Protein AF-V4SCY2-F1 (afdb_monomer_lite)

Structure (mmCIF, N/CA/C/O backbone):
data_AF-V4SCY2-F1
#
_entry.id   AF-V4SCY2-F1
#
loop_
_atom_site.group_PDB
_atom_site.id
_atom_site.type_symbol
_atom_site.label_atom_id
_atom_site.label_alt_id
_atom_site.label_comp_id
_atom_site.label_asym_id
_atom_site.label_entity_id
_atom_site.label_seq_id
_atom_site.pdbx_PDB_ins_code
_atom_site.Cartn_x
_atom_site.Cartn_y
_atom_site.Cartn_z
_atom_site.occupancy
_atom_site.B_iso_or_equiv
_atom_site.auth_seq_id
_atom_site.auth_comp_id
_atom_site.auth_asym_id
_atom_site.auth_atom_id
_atom_site.pdbx_PDB_model_num
ATOM 1 N N . MET A 1 1 ? 12.856 -8.565 53.079 1.00 56.09 1 MET A N 1
ATOM 2 C CA . MET A 1 1 ? 13.998 -8.285 52.176 1.00 56.09 1 MET A CA 1
ATOM 3 C C . MET A 1 1 ? 13.862 -9.005 50.837 1.00 56.09 1 MET A C 1
ATOM 5 O O . MET A 1 1 ? 14.180 -8.385 49.838 1.00 56.09 1 MET A O 1
ATOM 9 N N . LYS A 1 2 ? 13.325 -10.235 50.798 1.00 58.28 2 LYS A N 1
ATOM 10 C CA . LYS A 1 2 ? 13.105 -11.025 49.571 1.00 58.28 2 LYS A CA 1
ATOM 11 C C . LYS A 1 2 ? 12.250 -10.330 48.490 1.00 58.28 2 LYS A C 1
ATOM 13 O O . LYS A 1 2 ? 12.595 -10.385 47.319 1.00 58.28 2 LYS A O 1
ATOM 18 N N . ASP A 1 3 ? 11.217 -9.589 48.893 1.00 73.00 3 ASP A N 1
ATOM 19 C CA . ASP A 1 3 ? 10.284 -8.937 47.953 1.00 73.00 3 ASP A CA 1
ATOM 20 C C . ASP A 1 3 ? 10.921 -7.810 47.115 1.00 73.00 3 ASP A C 1
ATOM 22 O O . ASP A 1 3 ? 10.481 -7.527 46.003 1.00 73.00 3 ASP A O 1
ATOM 26 N N . TYR A 1 4 ? 11.982 -7.171 47.620 1.00 75.56 4 TYR A N 1
ATOM 27 C CA . TYR A 1 4 ? 12.673 -6.095 46.899 1.00 75.56 4 TYR A CA 1
ATOM 28 C C . TYR A 1 4 ? 13.630 -6.629 45.825 1.00 75.56 4 TYR A C 1
ATOM 30 O O . TYR A 1 4 ? 13.789 -5.994 44.785 1.00 75.56 4 TYR A O 1
ATOM 38 N N . GLU A 1 5 ? 14.236 -7.800 46.038 1.00 85.00 5 GLU A N 1
ATOM 39 C CA . GLU A 1 5 ? 15.095 -8.461 45.043 1.00 85.00 5 GLU A CA 1
ATOM 40 C C . GLU A 1 5 ? 14.279 -9.007 43.869 1.00 85.00 5 GLU A C 1
ATOM 42 O O . GLU A 1 5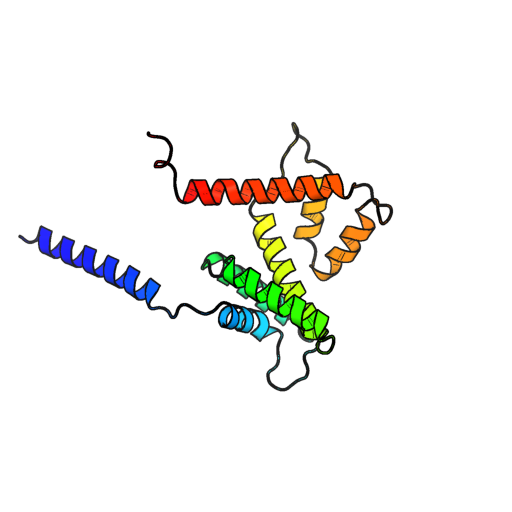 ? 14.688 -8.901 42.711 1.00 85.00 5 GLU A O 1
ATOM 47 N N . GLU A 1 6 ? 13.095 -9.548 44.154 1.00 84.94 6 GLU A N 1
ATOM 48 C CA . GLU A 1 6 ? 12.184 -10.057 43.130 1.00 84.94 6 GLU A CA 1
ATOM 49 C C . GLU A 1 6 ? 11.641 -8.911 42.265 1.00 84.94 6 GLU A C 1
ATOM 51 O O . GLU A 1 6 ? 11.626 -8.994 41.033 1.00 84.94 6 GLU A O 1
ATOM 56 N N . LEU A 1 7 ? 11.305 -7.782 42.902 1.00 85.94 7 LEU A N 1
ATOM 57 C CA . LEU A 1 7 ? 10.914 -6.564 42.202 1.00 85.94 7 LEU A CA 1
ATOM 58 C C . LEU A 1 7 ? 12.055 -6.004 41.342 1.00 85.94 7 LEU A C 1
ATOM 60 O O . LEU A 1 7 ? 11.830 -5.700 40.173 1.00 85.94 7 LEU A O 1
ATOM 64 N N . ALA A 1 8 ? 13.273 -5.903 41.881 1.00 87.62 8 ALA A N 1
ATOM 65 C CA . ALA A 1 8 ? 14.438 -5.419 41.137 1.00 87.62 8 ALA A CA 1
ATOM 66 C C . ALA A 1 8 ? 14.743 -6.298 39.912 1.00 87.62 8 ALA A C 1
ATOM 68 O O . ALA A 1 8 ? 15.026 -5.780 38.833 1.00 87.62 8 ALA A O 1
ATOM 69 N N . THR A 1 9 ? 14.603 -7.618 40.054 1.00 87.31 9 THR A N 1
ATOM 70 C CA . THR A 1 9 ? 14.757 -8.582 38.955 1.00 87.31 9 THR A CA 1
ATOM 71 C C . THR A 1 9 ? 13.689 -8.379 37.880 1.00 87.31 9 THR A C 1
ATOM 73 O O . THR A 1 9 ? 13.990 -8.365 36.687 1.00 87.31 9 THR A O 1
ATOM 76 N N . SER A 1 10 ? 12.436 -8.171 38.287 1.00 84.94 10 SER A N 1
ATOM 77 C CA . SER A 1 10 ? 11.329 -7.912 37.364 1.00 84.94 10 SER A CA 1
ATOM 78 C C . SER A 1 10 ? 11.512 -6.591 36.607 1.00 84.94 10 SER A C 1
ATOM 80 O O . SER A 1 10 ? 11.347 -6.544 35.389 1.00 84.94 10 SER A O 1
ATOM 82 N N . VAL A 1 11 ? 11.949 -5.535 37.303 1.00 87.75 11 VAL A N 1
ATOM 83 C CA . VAL A 1 11 ? 12.274 -4.236 36.695 1.00 87.75 11 VAL A CA 1
ATOM 84 C C . VAL A 1 11 ? 13.429 -4.371 35.702 1.00 87.75 11 VAL A C 1
ATOM 86 O O . VAL A 1 11 ? 13.298 -3.893 34.579 1.00 87.75 11 VAL A O 1
ATOM 89 N N . MET A 1 12 ? 14.513 -5.065 36.058 1.00 87.56 12 MET A N 1
ATOM 90 C CA . MET A 1 12 ? 15.643 -5.304 35.149 1.00 87.56 12 MET A CA 1
ATOM 91 C C . MET A 1 12 ? 15.223 -6.082 33.903 1.00 87.56 12 MET A C 1
ATOM 93 O O . MET A 1 12 ? 15.592 -5.693 32.806 1.00 87.56 12 MET A O 1
ATOM 97 N N . ASN A 1 13 ? 14.377 -7.107 34.034 1.00 81.38 13 ASN A N 1
ATOM 98 C CA . ASN A 1 13 ? 13.865 -7.856 32.883 1.00 81.38 13 ASN A CA 1
ATOM 99 C C . ASN A 1 13 ? 12.984 -6.998 31.959 1.00 81.38 13 ASN A C 1
ATOM 101 O O . ASN A 1 13 ? 12.984 -7.194 30.742 1.00 81.38 13 ASN A O 1
ATOM 105 N N . ILE A 1 14 ? 12.215 -6.055 32.515 1.00 83.56 14 ILE A N 1
ATOM 106 C CA . ILE A 1 14 ? 11.430 -5.097 31.724 1.00 83.56 14 ILE A CA 1
ATOM 107 C C . ILE A 1 14 ? 12.365 -4.115 31.017 1.00 83.56 14 ILE A C 1
ATOM 109 O O . ILE A 1 14 ? 12.200 -3.891 29.820 1.00 83.56 14 ILE A O 1
ATOM 113 N N . VAL A 1 15 ? 13.355 -3.567 31.726 1.00 82.44 15 VAL A N 1
ATOM 114 C CA . VAL A 1 15 ? 14.356 -2.658 31.153 1.00 82.44 15 VAL A CA 1
ATOM 115 C C . VAL A 1 15 ? 15.142 -3.360 30.052 1.00 82.44 15 VAL A C 1
ATOM 117 O O . VAL A 1 15 ? 15.224 -2.814 28.961 1.00 82.44 15 VAL A O 1
ATOM 120 N N . ASP A 1 16 ? 15.618 -4.586 30.268 1.00 74.50 16 ASP A N 1
ATOM 121 C CA . ASP A 1 16 ? 16.327 -5.369 29.254 1.00 74.50 16 ASP A CA 1
ATOM 122 C C . ASP A 1 16 ? 15.454 -5.634 28.036 1.00 74.50 16 ASP A C 1
ATOM 124 O O . ASP A 1 16 ? 15.926 -5.478 26.916 1.00 74.50 16 ASP A O 1
ATOM 128 N N . ARG A 1 17 ? 14.169 -5.963 28.218 1.00 68.81 17 ARG A N 1
ATOM 129 C CA . ARG A 1 17 ? 13.237 -6.121 27.093 1.00 68.81 17 ARG A CA 1
ATOM 130 C C . ARG A 1 17 ? 13.007 -4.816 26.338 1.00 68.81 17 ARG A C 1
ATOM 132 O O . ARG A 1 17 ? 12.935 -4.848 25.116 1.00 68.81 17 ARG A O 1
ATOM 139 N N . VAL A 1 18 ? 12.901 -3.680 27.028 1.00 69.81 18 VAL A N 1
ATOM 140 C CA . VAL A 1 18 ? 12.747 -2.359 26.394 1.00 69.81 18 VAL A CA 1
ATOM 141 C C . VAL A 1 18 ? 14.028 -1.964 25.663 1.00 69.81 18 VAL A C 1
ATOM 143 O O . VAL A 1 18 ? 13.963 -1.554 24.508 1.00 69.81 18 VAL A O 1
ATOM 146 N N . VAL A 1 19 ? 15.191 -2.146 26.289 1.00 72.12 19 VAL A N 1
ATOM 147 C CA . VAL A 1 19 ? 16.506 -1.867 25.702 1.00 72.12 19 VAL A CA 1
ATOM 148 C C . VAL A 1 19 ? 16.750 -2.771 24.502 1.00 72.12 19 VAL A C 1
ATOM 150 O O . VAL A 1 19 ? 17.105 -2.257 23.453 1.00 72.12 19 VAL A O 1
ATOM 153 N N . HIS A 1 20 ? 16.484 -4.076 24.590 1.00 58.25 20 HIS A N 1
ATOM 154 C CA . HIS A 1 20 ? 16.630 -4.997 23.458 1.00 58.25 20 HIS A CA 1
ATOM 155 C C . HIS A 1 20 ? 15.656 -4.662 22.327 1.00 58.25 20 HIS A C 1
ATOM 157 O O . HIS A 1 20 ? 16.076 -4.623 21.178 1.00 58.25 20 HIS A O 1
ATOM 163 N N . LYS A 1 21 ? 14.404 -4.297 22.637 1.00 55.56 21 LYS A N 1
ATOM 164 C CA . LYS A 1 21 ? 13.440 -3.788 21.646 1.00 55.56 21 LYS A CA 1
ATOM 165 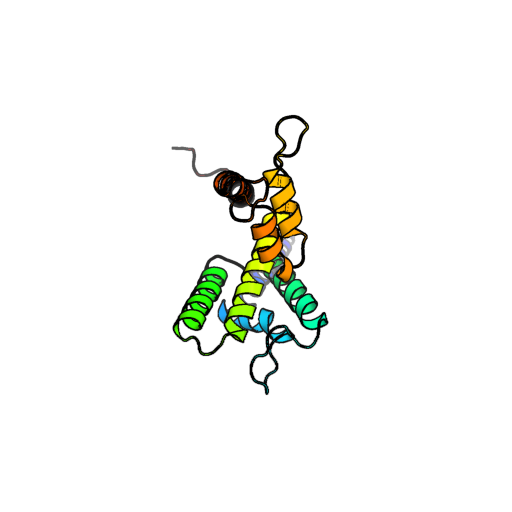C C . LYS A 1 21 ? 13.880 -2.462 21.003 1.00 55.56 21 LYS A C 1
ATOM 167 O O . LYS A 1 21 ? 13.416 -2.123 19.925 1.00 55.56 21 LYS A O 1
ATOM 172 N N . THR A 1 22 ? 14.772 -1.717 21.658 1.00 54.28 22 THR A N 1
ATOM 173 C CA . THR A 1 22 ? 15.374 -0.475 21.139 1.00 54.28 22 THR A CA 1
ATOM 174 C C . THR A 1 22 ? 16.729 -0.731 20.454 1.00 54.28 22 THR A C 1
ATOM 176 O O . THR A 1 22 ? 17.211 0.118 19.709 1.00 54.28 22 THR A O 1
ATOM 179 N N . HIS A 1 23 ? 17.364 -1.879 20.720 1.00 46.31 23 HIS A N 1
ATOM 180 C CA . HIS A 1 23 ? 18.690 -2.257 20.223 1.00 46.31 23 HIS A CA 1
ATOM 181 C C . HIS A 1 23 ? 18.643 -3.254 19.059 1.00 46.31 23 HIS A C 1
ATOM 183 O O . HIS A 1 23 ? 19.652 -3.430 18.372 1.00 46.31 23 HIS A O 1
ATOM 189 N N . GLU A 1 24 ? 17.487 -3.869 18.782 1.00 52.56 24 GLU A N 1
ATOM 190 C CA . GLU A 1 24 ? 17.174 -4.301 17.420 1.00 52.56 24 GLU A CA 1
ATOM 191 C C . GLU A 1 24 ? 17.415 -3.091 16.517 1.00 52.56 24 GLU A C 1
ATOM 193 O O . GLU A 1 24 ? 16.869 -2.014 16.756 1.00 52.56 24 GLU A O 1
ATOM 198 N N . LYS A 1 25 ? 18.355 -3.228 15.574 1.00 56.66 25 LYS A N 1
ATOM 199 C CA . LYS A 1 25 ? 18.797 -2.131 14.711 1.00 56.66 25 LYS A CA 1
ATOM 200 C C . LYS A 1 25 ? 17.559 -1.428 14.169 1.00 56.66 25 LYS A C 1
ATOM 202 O O . LYS A 1 25 ? 16.771 -2.059 13.475 1.00 56.66 25 LYS A O 1
ATOM 207 N N . ILE A 1 26 ? 17.405 -0.146 14.497 1.00 65.06 26 ILE A N 1
ATOM 208 C CA . ILE A 1 26 ? 16.387 0.703 13.883 1.00 65.06 26 ILE A CA 1
ATOM 209 C C . ILE A 1 26 ? 16.712 0.703 12.391 1.00 65.06 26 ILE A C 1
ATOM 211 O O . ILE A 1 26 ? 17.674 1.344 11.963 1.00 65.06 26 ILE A O 1
ATOM 215 N N . GLU A 1 27 ? 15.989 -0.111 11.626 1.00 73.94 27 GLU A N 1
ATOM 216 C CA . GLU A 1 27 ? 16.161 -0.184 10.183 1.00 73.94 27 GLU A CA 1
ATOM 217 C C . GLU A 1 27 ? 15.796 1.174 9.589 1.00 73.94 27 GLU A C 1
ATOM 219 O O . GLU A 1 27 ? 14.812 1.801 9.988 1.00 73.94 27 GLU A O 1
ATOM 224 N N . SER A 1 28 ? 16.611 1.662 8.655 1.00 85.88 28 SER A N 1
ATOM 225 C CA . SER A 1 28 ? 16.265 2.893 7.952 1.00 85.88 28 SER A CA 1
ATOM 226 C C . SER A 1 28 ? 15.067 2.650 7.030 1.00 85.88 28 SER A C 1
ATOM 228 O O . SER A 1 28 ? 14.849 1.529 6.568 1.00 85.88 28 SER A O 1
ATOM 230 N N . ALA A 1 29 ? 14.326 3.706 6.681 1.00 87.75 29 ALA A N 1
ATOM 231 C CA . ALA A 1 29 ? 13.251 3.630 5.686 1.00 87.75 29 ALA A CA 1
ATOM 232 C C . ALA A 1 29 ? 13.709 2.962 4.373 1.00 87.75 29 ALA A C 1
ATOM 234 O O . ALA A 1 29 ? 12.966 2.198 3.756 1.00 87.75 29 ALA A O 1
ATOM 235 N N . THR A 1 30 ? 14.960 3.204 3.976 1.00 88.25 30 THR A N 1
ATOM 236 C CA . THR A 1 30 ? 15.581 2.593 2.801 1.00 88.25 30 THR A CA 1
ATOM 237 C C . THR A 1 30 ? 15.830 1.093 2.985 1.00 88.25 30 THR A C 1
ATOM 239 O O . THR A 1 30 ? 15.627 0.333 2.039 1.00 88.25 30 THR A O 1
ATOM 242 N N . ASP A 1 31 ? 16.259 0.642 4.166 1.00 91.06 31 ASP A N 1
ATOM 243 C CA . ASP A 1 31 ? 16.462 -0.788 4.450 1.00 91.06 31 ASP A CA 1
ATOM 244 C C . ASP A 1 31 ? 15.127 -1.540 4.455 1.00 91.06 31 ASP A C 1
ATOM 246 O O . ASP A 1 31 ? 15.010 -2.595 3.826 1.00 91.06 31 ASP A O 1
ATOM 250 N N . VAL A 1 32 ? 14.098 -0.935 5.059 1.00 92.50 32 VAL A N 1
ATOM 251 C CA . VAL A 1 32 ? 12.719 -1.442 5.044 1.00 92.50 32 VAL A CA 1
ATOM 252 C C . VAL A 1 32 ? 12.211 -1.574 3.606 1.00 92.50 32 VAL A C 1
ATOM 254 O O . VAL A 1 32 ? 11.713 -2.629 3.210 1.00 92.50 32 VAL A O 1
ATOM 257 N N . LEU A 1 33 ? 12.384 -0.535 2.781 1.00 92.12 33 LEU A N 1
ATOM 258 C CA . LEU A 1 33 ? 11.971 -0.561 1.378 1.00 92.12 33 LEU A CA 1
ATOM 259 C C . LEU A 1 33 ? 12.709 -1.640 0.578 1.00 92.12 33 LEU A C 1
ATOM 261 O O . LEU A 1 33 ? 12.085 -2.379 -0.181 1.00 92.12 33 LEU A O 1
ATOM 265 N N . LYS A 1 34 ? 14.027 -1.772 0.759 1.00 91.94 34 LYS A N 1
ATOM 266 C CA . LYS A 1 34 ? 14.816 -2.819 0.093 1.00 91.94 34 LYS A CA 1
ATOM 267 C C . LYS A 1 34 ? 14.325 -4.212 0.459 1.00 91.94 34 LYS A C 1
ATOM 269 O O . LYS A 1 34 ? 14.239 -5.063 -0.420 1.00 91.94 34 LYS A O 1
ATOM 274 N N . ALA A 1 35 ? 13.991 -4.447 1.724 1.00 92.75 35 ALA A N 1
ATOM 275 C CA . ALA A 1 35 ? 13.457 -5.730 2.155 1.00 92.75 35 ALA A CA 1
ATOM 276 C C . ALA A 1 35 ? 12.083 -6.029 1.534 1.00 92.75 35 ALA A C 1
ATOM 278 O O . ALA A 1 35 ? 11.877 -7.141 1.052 1.00 92.75 35 ALA A O 1
ATOM 279 N N . ILE A 1 36 ? 11.199 -5.027 1.443 1.00 93.69 36 ILE A N 1
ATOM 280 C CA . ILE A 1 36 ? 9.903 -5.136 0.749 1.00 93.69 36 ILE A CA 1
ATOM 281 C C . ILE A 1 36 ? 10.082 -5.472 -0.734 1.00 93.69 36 ILE A C 1
ATOM 283 O O . ILE A 1 36 ? 9.339 -6.291 -1.270 1.00 93.69 36 ILE A O 1
ATOM 287 N N . LEU A 1 37 ? 11.058 -4.857 -1.405 1.00 91.44 37 LEU A N 1
ATOM 288 C CA . LEU A 1 37 ? 11.304 -5.064 -2.835 1.00 91.44 37 LEU A CA 1
ATOM 289 C C . LEU A 1 37 ? 12.134 -6.317 -3.139 1.00 91.44 37 LEU A C 1
ATOM 291 O O . LEU A 1 37 ? 12.123 -6.797 -4.269 1.00 91.44 37 LEU A O 1
ATOM 295 N N . LYS A 1 38 ? 12.825 -6.886 -2.149 1.00 91.50 38 LYS A N 1
ATOM 296 C CA . LYS A 1 38 ? 13.694 -8.057 -2.321 1.00 91.50 38 LYS A CA 1
ATOM 297 C C . LYS A 1 38 ? 13.037 -9.234 -3.060 1.00 91.50 38 LYS A C 1
ATOM 299 O O . LYS A 1 38 ? 13.721 -9.838 -3.877 1.00 91.50 38 LYS A O 1
ATOM 304 N N . PRO A 1 39 ? 11.755 -9.587 -2.834 1.00 89.31 39 PRO A N 1
ATOM 305 C CA . PRO A 1 39 ? 11.131 -10.696 -3.555 1.00 89.31 39 PRO A CA 1
ATOM 306 C C . PRO A 1 39 ? 10.967 -10.441 -5.058 1.00 89.31 39 PRO A C 1
ATOM 308 O O . PRO A 1 39 ? 10.919 -11.394 -5.828 1.00 89.31 39 PRO A O 1
ATOM 311 N N . VAL A 1 40 ? 10.861 -9.173 -5.471 1.00 86.50 40 VAL A N 1
ATOM 312 C CA . VAL A 1 40 ? 10.568 -8.759 -6.855 1.00 86.50 40 VAL A CA 1
ATOM 313 C C . VAL A 1 40 ? 11.789 -8.194 -7.590 1.00 86.50 40 VAL A C 1
ATOM 315 O O . VAL A 1 40 ? 11.730 -7.984 -8.800 1.00 86.50 40 VAL A O 1
ATOM 318 N N . VAL A 1 41 ? 12.901 -7.974 -6.881 1.00 83.50 41 VAL A N 1
ATOM 319 C CA . VAL A 1 41 ? 14.186 -7.535 -7.437 1.00 83.50 41 VAL A CA 1
ATOM 320 C C . VAL A 1 41 ? 15.157 -8.713 -7.459 1.00 83.50 41 VAL A C 1
ATOM 322 O O . VAL A 1 41 ? 15.465 -9.297 -6.423 1.00 83.50 41 VAL A O 1
ATOM 325 N N . HIS A 1 42 ? 15.686 -9.038 -8.637 1.00 73.69 42 HIS A N 1
ATOM 326 C CA . HIS A 1 42 ? 16.770 -10.008 -8.788 1.00 73.69 42 HIS A CA 1
ATOM 327 C C . HIS A 1 42 ? 18.113 -9.272 -8.888 1.00 73.69 42 HIS A C 1
ATOM 329 O O . HIS A 1 42 ? 18.228 -8.309 -9.637 1.00 73.69 42 HIS A O 1
ATOM 335 N N . GLU A 1 43 ? 19.121 -9.715 -8.127 1.00 62.16 43 GLU A N 1
ATOM 336 C CA . GLU A 1 43 ? 20.403 -9.004 -7.941 1.00 62.16 43 GLU A CA 1
ATOM 337 C C . GLU A 1 43 ? 21.237 -8.840 -9.229 1.00 62.16 43 GLU A C 1
ATOM 339 O O . GLU A 1 43 ? 22.114 -7.981 -9.282 1.00 62.16 43 GLU A O 1
ATOM 344 N N . GLU A 1 44 ? 20.958 -9.630 -10.270 1.00 59.94 44 GLU A N 1
ATOM 345 C CA . GLU A 1 44 ? 21.786 -9.722 -11.482 1.00 59.94 44 GLU A CA 1
ATOM 346 C C . GLU A 1 44 ? 21.081 -9.252 -12.769 1.00 59.94 44 GLU A C 1
ATOM 348 O O . GLU A 1 44 ? 21.708 -9.217 -13.827 1.00 59.94 44 GLU A O 1
ATOM 353 N N . GLU A 1 45 ? 19.799 -8.873 -12.711 1.00 61.66 45 GLU A N 1
ATOM 354 C CA . GLU A 1 45 ? 19.012 -8.526 -13.902 1.00 61.66 45 GLU A CA 1
ATOM 355 C C . GLU A 1 45 ? 18.483 -7.088 -13.880 1.00 61.66 45 GLU A C 1
ATOM 357 O O . GLU A 1 45 ? 18.244 -6.489 -12.830 1.00 61.66 45 GLU A O 1
ATOM 362 N N . GLU A 1 46 ? 18.260 -6.537 -15.076 1.00 68.00 46 GLU A N 1
ATOM 363 C CA . GLU A 1 46 ? 17.507 -5.299 -15.242 1.00 68.00 46 GLU A CA 1
ATOM 364 C C . GLU A 1 46 ? 16.111 -5.464 -14.632 1.00 68.00 46 GLU A C 1
ATOM 366 O O . GLU A 1 46 ? 15.438 -6.484 -14.812 1.00 68.00 46 GLU A O 1
ATOM 371 N N . ILE A 1 47 ? 15.684 -4.445 -13.888 1.00 72.75 47 ILE A N 1
ATOM 372 C CA . ILE A 1 47 ? 14.395 -4.441 -13.215 1.00 72.75 47 ILE A CA 1
ATOM 373 C C . ILE A 1 47 ? 13.279 -4.631 -14.255 1.00 72.75 47 ILE A C 1
ATOM 375 O O . ILE A 1 47 ? 12.985 -3.731 -15.042 1.00 72.75 47 ILE A O 1
ATOM 379 N N . SER A 1 48 ? 12.619 -5.790 -14.216 1.00 71.81 48 SER A N 1
ATOM 380 C CA . SER A 1 48 ? 11.467 -6.092 -15.066 1.00 71.81 48 SER A CA 1
ATOM 381 C C . SER A 1 48 ? 10.173 -6.028 -14.259 1.00 71.81 48 SER A C 1
ATOM 383 O O . SER A 1 48 ? 10.065 -6.614 -13.183 1.00 71.81 48 SER A O 1
ATOM 385 N N . TRP A 1 49 ? 9.194 -5.283 -14.777 1.00 78.44 49 TRP A N 1
ATOM 386 C CA . TRP A 1 49 ? 7.853 -5.190 -14.209 1.00 78.44 49 TRP A CA 1
ATOM 387 C C . TRP A 1 49 ? 6.800 -5.493 -15.285 1.00 78.44 49 TRP A C 1
ATOM 389 O O . TRP A 1 49 ? 6.906 -4.941 -16.384 1.00 78.44 49 TRP A O 1
ATOM 399 N N . PRO A 1 50 ? 5.768 -6.313 -15.004 1.00 78.38 50 PRO A N 1
ATOM 400 C CA . PRO A 1 50 ? 5.487 -7.008 -13.739 1.00 78.38 50 PRO A CA 1
ATOM 401 C C . PRO A 1 50 ? 6.527 -8.097 -13.403 1.00 78.38 50 PRO A C 1
ATOM 403 O O . PRO A 1 50 ? 7.250 -8.533 -14.302 1.00 78.38 50 PRO A O 1
ATOM 406 N N . PRO A 1 51 ? 6.617 -8.548 -12.134 1.00 80.56 51 PRO A N 1
ATOM 407 C CA . PRO A 1 51 ? 7.530 -9.621 -11.750 1.00 80.56 51 PRO A CA 1
ATOM 408 C C . PRO A 1 51 ? 7.233 -10.905 -12.528 1.00 80.56 51 PRO A C 1
ATOM 410 O O . PRO A 1 51 ? 6.073 -11.232 -12.785 1.00 80.56 51 PRO A O 1
ATOM 413 N N . ARG A 1 52 ? 8.282 -11.655 -12.884 1.00 77.38 52 ARG A N 1
ATOM 414 C CA . ARG A 1 52 ? 8.142 -12.915 -13.636 1.00 77.38 52 ARG A CA 1
ATOM 415 C C . ARG A 1 52 ? 7.469 -14.014 -12.821 1.00 77.38 52 ARG A C 1
ATOM 417 O O . ARG A 1 52 ? 6.733 -14.819 -13.384 1.00 77.38 52 ARG A O 1
ATOM 424 N N . ASP A 1 53 ? 7.752 -14.051 -11.523 1.00 81.06 53 ASP A N 1
ATOM 425 C CA . ASP A 1 53 ? 7.144 -14.987 -10.586 1.00 81.06 53 ASP A CA 1
ATOM 426 C C . ASP A 1 53 ? 5.900 -14.353 -9.936 1.00 81.06 53 ASP A C 1
ATOM 428 O O . ASP A 1 53 ? 6.032 -13.385 -9.180 1.00 81.06 53 ASP A O 1
ATOM 432 N N . PRO A 1 54 ? 4.691 -14.890 -10.175 1.00 78.06 54 PRO A N 1
ATOM 433 C CA . PRO A 1 54 ? 3.477 -14.430 -9.506 1.00 78.06 54 PRO A CA 1
ATOM 434 C C . PRO A 1 54 ? 3.525 -14.567 -7.974 1.00 78.06 54 PRO A C 1
ATOM 436 O O . PRO A 1 54 ? 2.832 -13.826 -7.274 1.00 78.06 54 PRO A O 1
ATOM 439 N N . GLU A 1 55 ? 4.329 -15.489 -7.429 1.00 86.38 55 GLU A N 1
ATOM 440 C CA . GLU A 1 55 ? 4.486 -15.650 -5.978 1.00 86.38 55 GLU A CA 1
ATOM 441 C C . GLU A 1 55 ? 5.321 -14.523 -5.350 1.00 86.38 55 GLU A C 1
ATOM 443 O O . GLU A 1 55 ? 5.124 -14.206 -4.174 1.00 86.38 55 GLU A O 1
ATOM 448 N N . ALA A 1 56 ? 6.174 -13.843 -6.124 1.00 88.44 56 ALA A N 1
ATOM 449 C CA . ALA A 1 56 ? 6.972 -12.716 -5.642 1.00 88.44 56 ALA A CA 1
ATOM 450 C C . ALA A 1 56 ? 6.094 -11.568 -5.116 1.00 88.44 56 ALA A C 1
ATOM 452 O O . ALA A 1 56 ? 6.394 -10.979 -4.076 1.00 88.44 56 ALA A O 1
ATOM 453 N N . LEU A 1 57 ? 4.960 -11.299 -5.776 1.00 87.06 57 LEU A N 1
ATOM 454 C CA . LEU A 1 57 ? 3.998 -10.286 -5.328 1.00 87.06 57 LEU A CA 1
ATOM 455 C C . LEU A 1 57 ? 3.332 -10.665 -4.002 1.00 87.06 57 LEU A C 1
ATOM 457 O O . LEU A 1 57 ? 3.160 -9.809 -3.138 1.00 87.06 57 LEU A O 1
ATOM 461 N N . LYS A 1 58 ? 3.014 -11.948 -3.799 1.00 88.62 58 LYS A N 1
ATOM 462 C CA . LYS A 1 58 ? 2.446 -12.427 -2.529 1.00 88.62 58 LYS A CA 1
ATOM 463 C C . LYS A 1 58 ? 3.454 -12.333 -1.388 1.00 88.62 58 LYS A C 1
ATOM 465 O O . LYS A 1 58 ? 3.072 -12.078 -0.249 1.00 88.62 58 LYS A O 1
ATOM 470 N N . LEU A 1 59 ? 4.736 -12.568 -1.668 1.00 92.00 59 LEU A N 1
ATOM 471 C CA . LEU A 1 59 ? 5.808 -12.392 -0.686 1.00 92.00 59 LEU A CA 1
ATOM 472 C C . LEU A 1 59 ? 5.999 -10.914 -0.331 1.00 92.00 59 LEU A C 1
ATOM 474 O O . LEU A 1 59 ? 6.097 -10.589 0.847 1.00 92.00 59 LEU A O 1
ATOM 478 N N . MET A 1 60 ? 5.963 -10.026 -1.326 1.00 91.69 60 MET A N 1
ATOM 479 C CA . MET A 1 60 ? 5.994 -8.576 -1.121 1.00 91.69 60 MET A CA 1
ATOM 480 C C . MET A 1 60 ? 4.800 -8.089 -0.283 1.00 91.69 60 MET A C 1
ATOM 482 O O . MET A 1 60 ? 4.981 -7.319 0.657 1.00 91.69 60 MET A O 1
ATOM 486 N N . GLU A 1 61 ? 3.583 -8.563 -0.568 1.00 90.31 61 GLU A N 1
ATOM 487 C CA . GLU A 1 61 ? 2.387 -8.241 0.222 1.00 90.31 61 GLU A CA 1
ATOM 488 C C . GLU A 1 61 ? 2.532 -8.699 1.682 1.00 90.31 61 GLU A C 1
ATOM 490 O O . GLU A 1 61 ? 2.275 -7.922 2.604 1.00 90.31 61 GLU A O 1
ATOM 495 N N . LYS A 1 62 ? 2.996 -9.938 1.905 1.00 92.38 62 LYS A N 1
ATOM 496 C CA . LYS A 1 62 ? 3.261 -10.465 3.254 1.00 92.38 62 LYS A CA 1
ATOM 497 C C . LYS A 1 62 ? 4.278 -9.619 4.011 1.00 92.38 62 LYS A C 1
ATOM 499 O O . LYS A 1 62 ? 4.049 -9.337 5.185 1.00 92.38 62 LYS A O 1
ATOM 504 N N . GLU A 1 63 ? 5.351 -9.199 3.343 1.00 94.62 63 GLU A N 1
ATOM 505 C CA . GLU A 1 63 ? 6.361 -8.327 3.940 1.00 94.62 63 GLU A CA 1
ATOM 506 C C . GLU A 1 63 ? 5.722 -7.000 4.369 1.00 94.62 63 GLU A C 1
ATOM 508 O O . GLU A 1 63 ? 5.822 -6.627 5.531 1.00 94.62 63 GLU A O 1
ATOM 513 N N . ILE A 1 64 ? 4.956 -6.325 3.503 1.00 92.50 64 ILE A N 1
ATOM 514 C CA . ILE A 1 64 ? 4.279 -5.064 3.865 1.00 92.50 64 ILE A CA 1
ATOM 515 C C . ILE A 1 64 ? 3.338 -5.252 5.066 1.00 92.50 64 ILE A C 1
ATOM 517 O O . ILE A 1 64 ? 3.327 -4.418 5.973 1.00 92.50 64 ILE A O 1
ATOM 521 N N . VAL A 1 65 ? 2.570 -6.346 5.118 1.00 90.44 65 VAL A N 1
ATOM 522 C CA . VAL A 1 65 ? 1.697 -6.647 6.266 1.00 90.44 65 VAL A CA 1
ATOM 523 C C . VAL A 1 65 ? 2.505 -6.813 7.554 1.00 90.44 65 VAL A C 1
ATOM 525 O O . VAL A 1 65 ? 2.098 -6.289 8.593 1.00 90.44 65 VAL A O 1
ATOM 528 N N . GLN A 1 66 ? 3.638 -7.513 7.501 1.00 91.56 66 GLN A N 1
ATOM 529 C CA . GLN A 1 66 ? 4.519 -7.693 8.652 1.00 91.56 66 GLN A CA 1
ATOM 530 C C . GLN A 1 66 ? 5.097 -6.351 9.128 1.00 91.56 66 GLN A C 1
ATOM 532 O O . GLN A 1 66 ? 4.947 -5.992 10.296 1.00 91.56 66 GLN A O 1
ATOM 537 N N . ARG A 1 67 ? 5.661 -5.557 8.214 1.00 91.19 67 ARG A N 1
ATOM 538 C CA . ARG A 1 67 ? 6.245 -4.237 8.509 1.00 91.19 67 ARG A CA 1
ATOM 539 C C . ARG A 1 67 ? 5.238 -3.264 9.108 1.00 91.19 67 ARG A C 1
ATOM 541 O O . ARG A 1 67 ? 5.556 -2.483 10.004 1.00 91.19 67 ARG A O 1
ATOM 548 N N . GLU A 1 68 ? 3.998 -3.323 8.634 1.00 87.50 68 GLU A N 1
ATOM 549 C CA . GLU A 1 68 ? 2.893 -2.542 9.179 1.00 87.50 68 GLU A CA 1
ATOM 550 C C . GLU A 1 68 ? 2.552 -2.947 10.622 1.00 87.50 68 GLU A C 1
ATOM 552 O O . GLU A 1 68 ? 2.228 -2.081 11.435 1.00 87.50 68 GLU A O 1
ATOM 557 N N . GLN A 1 69 ? 2.615 -4.240 10.958 1.00 85.88 69 GLN A N 1
ATOM 558 C CA . GLN A 1 69 ? 2.391 -4.730 12.327 1.00 85.88 69 GLN A CA 1
ATOM 559 C C . GLN A 1 69 ? 3.530 -4.336 13.273 1.00 85.88 69 GLN A C 1
ATOM 561 O O . GLN A 1 69 ? 3.283 -4.045 14.443 1.00 85.88 69 GLN A O 1
ATOM 566 N N . GLU A 1 70 ? 4.755 -4.288 12.757 1.00 86.12 70 GLU A N 1
ATOM 567 C CA . GLU A 1 70 ? 5.953 -3.855 13.483 1.00 86.12 70 GLU A CA 1
ATOM 568 C C . GLU A 1 70 ? 6.037 -2.324 13.635 1.00 86.12 70 GLU A C 1
ATOM 570 O O . GLU A 1 70 ? 6.860 -1.823 14.399 1.00 86.12 70 GLU A O 1
ATOM 575 N N . GLY A 1 71 ? 5.162 -1.569 12.957 1.00 84.25 71 GLY A N 1
ATOM 576 C CA . GLY A 1 71 ? 5.124 -0.106 13.017 1.00 84.25 71 GLY A CA 1
ATOM 577 C C . GLY A 1 71 ? 6.206 0.583 12.183 1.00 84.25 71 GLY A C 1
ATOM 578 O O . GLY A 1 71 ? 6.451 1.768 12.381 1.00 84.25 71 GLY A O 1
ATOM 579 N N . GLN A 1 72 ? 6.832 -0.135 11.248 1.00 87.44 72 GLN A N 1
ATOM 580 C CA . GLN A 1 72 ? 7.941 0.357 10.422 1.00 87.44 72 GLN A CA 1
ATOM 581 C C . GLN A 1 72 ? 7.484 1.121 9.164 1.00 87.44 72 GLN A C 1
ATOM 583 O O . GLN A 1 72 ? 8.304 1.714 8.470 1.00 87.44 72 GLN A O 1
ATOM 588 N N . LEU A 1 73 ? 6.180 1.120 8.853 1.00 88.62 73 LEU A N 1
ATOM 589 C CA . LEU A 1 73 ? 5.593 1.859 7.722 1.00 88.62 73 LEU A CA 1
ATOM 590 C C . LEU A 1 73 ? 5.025 3.215 8.168 1.00 88.62 73 LEU A C 1
ATOM 592 O O . LEU A 1 73 ? 3.825 3.504 8.028 1.00 88.62 73 LEU A O 1
ATOM 596 N N . ASP A 1 74 ? 5.897 4.014 8.774 1.00 83.00 74 ASP A N 1
ATOM 597 C CA . ASP A 1 74 ? 5.590 5.333 9.316 1.00 83.00 74 ASP A CA 1
ATOM 598 C C . ASP A 1 74 ? 5.651 6.451 8.252 1.00 83.00 74 ASP A C 1
ATOM 600 O O . ASP A 1 74 ? 5.773 6.211 7.047 1.00 83.00 74 ASP A O 1
ATOM 604 N N . GLU A 1 75 ? 5.514 7.703 8.694 1.00 82.69 75 GLU A N 1
ATOM 605 C CA . GLU A 1 75 ? 5.594 8.870 7.810 1.00 82.69 75 GLU A CA 1
ATOM 606 C C . GLU A 1 75 ? 6.971 9.000 7.140 1.00 82.69 75 GLU A C 1
ATOM 608 O O . GLU A 1 75 ? 7.042 9.394 5.976 1.00 82.69 75 GLU A O 1
ATOM 613 N N . GLY A 1 76 ? 8.049 8.619 7.833 1.00 83.94 76 GLY A N 1
ATOM 614 C CA . GLY A 1 76 ? 9.407 8.628 7.292 1.00 83.94 76 GLY A CA 1
ATOM 615 C C . GLY A 1 76 ? 9.569 7.627 6.151 1.00 83.94 76 GLY A C 1
ATOM 616 O O . GLY A 1 76 ? 10.068 7.986 5.085 1.00 83.94 76 GLY A O 1
ATOM 617 N N . PHE A 1 77 ? 9.062 6.404 6.327 1.00 89.38 77 PHE A N 1
ATOM 618 C CA . PHE A 1 77 ? 9.005 5.403 5.262 1.00 89.38 77 PHE A CA 1
ATOM 619 C C . PHE A 1 77 ? 8.212 5.900 4.048 1.00 89.38 77 PHE A C 1
ATOM 621 O O . PHE A 1 77 ? 8.686 5.826 2.913 1.00 89.38 77 PHE A O 1
ATOM 628 N N . LEU A 1 78 ? 7.017 6.458 4.263 1.00 89.88 78 LEU A N 1
ATOM 629 C CA . LEU A 1 78 ? 6.205 6.978 3.161 1.00 89.88 78 LEU A CA 1
ATOM 630 C C . LEU A 1 78 ? 6.875 8.147 2.438 1.00 89.88 78 LEU A C 1
ATOM 632 O O . LEU A 1 78 ? 6.771 8.240 1.211 1.00 89.88 78 LEU A O 1
ATOM 636 N N . ALA A 1 79 ? 7.538 9.044 3.169 1.00 85.25 79 ALA A N 1
ATOM 637 C CA . ALA A 1 79 ? 8.273 10.159 2.587 1.00 85.25 79 ALA A CA 1
ATOM 638 C C . ALA A 1 79 ? 9.409 9.659 1.684 1.00 85.25 79 ALA A C 1
ATOM 640 O O . ALA A 1 79 ? 9.551 10.165 0.570 1.00 85.25 79 ALA A O 1
ATOM 641 N N . GLU A 1 80 ? 10.138 8.631 2.124 1.00 90.44 80 GLU A N 1
ATOM 642 C CA . GLU A 1 80 ? 11.205 7.978 1.361 1.00 90.44 80 GLU A CA 1
ATOM 643 C C . GLU A 1 80 ? 10.671 7.349 0.065 1.00 90.44 80 GLU A C 1
ATOM 645 O O . GLU A 1 80 ? 11.141 7.684 -1.023 1.00 90.44 80 GLU A O 1
ATOM 650 N N . VAL A 1 81 ? 9.628 6.512 0.145 1.00 89.81 81 VAL A N 1
ATOM 651 C CA . VAL A 1 81 ? 9.026 5.872 -1.043 1.00 89.81 81 VAL A CA 1
ATOM 652 C C . VAL A 1 81 ? 8.524 6.920 -2.039 1.00 89.81 81 VAL A C 1
ATOM 654 O O . VAL A 1 81 ? 8.748 6.800 -3.243 1.00 89.81 81 VAL A O 1
ATOM 657 N N . ASN A 1 82 ? 7.873 7.983 -1.556 1.00 86.56 82 ASN A N 1
ATOM 658 C CA . ASN A 1 82 ? 7.398 9.067 -2.415 1.00 86.56 82 ASN A CA 1
ATOM 659 C C . ASN A 1 82 ? 8.544 9.888 -3.024 1.00 86.56 82 ASN A C 1
ATOM 661 O O . ASN A 1 82 ? 8.415 10.347 -4.159 1.00 86.56 82 ASN A O 1
ATOM 665 N N . ALA A 1 83 ? 9.636 10.109 -2.288 1.00 90.00 83 ALA A N 1
ATOM 666 C CA . ALA A 1 83 ? 10.813 10.800 -2.801 1.00 90.00 83 ALA A CA 1
ATOM 667 C C . ALA A 1 83 ? 11.466 10.000 -3.932 1.00 90.00 83 ALA A C 1
ATOM 669 O O . ALA A 1 83 ? 11.658 10.549 -5.016 1.00 90.00 83 ALA A O 1
ATOM 670 N N . GLN A 1 84 ? 11.693 8.700 -3.721 1.00 90.44 84 GLN A N 1
ATOM 671 C CA . GLN A 1 84 ? 12.233 7.816 -4.754 1.00 90.44 84 GLN A CA 1
ATOM 672 C C . GLN A 1 84 ? 11.304 7.718 -5.968 1.00 90.44 84 GLN A C 1
ATOM 674 O O . GLN A 1 84 ? 11.778 7.755 -7.099 1.00 90.44 84 GLN A O 1
ATOM 679 N N . LEU A 1 85 ? 9.980 7.670 -5.761 1.00 90.19 85 LEU A N 1
ATOM 680 C CA . LEU A 1 85 ? 9.017 7.611 -6.863 1.00 90.19 85 LEU A CA 1
ATOM 681 C C . LEU A 1 85 ? 9.076 8.875 -7.729 1.00 90.19 85 LEU A C 1
ATOM 683 O O . LEU A 1 85 ? 9.077 8.778 -8.956 1.00 90.19 85 LEU A O 1
ATOM 687 N N . ARG A 1 86 ? 9.134 10.062 -7.107 1.00 89.19 86 ARG A N 1
ATOM 688 C CA . ARG A 1 86 ? 9.293 11.329 -7.839 1.00 89.19 86 ARG A CA 1
ATOM 689 C C . ARG A 1 86 ? 10.598 11.351 -8.624 1.00 89.19 86 ARG A C 1
ATOM 691 O O . ARG A 1 86 ? 10.560 11.645 -9.810 1.00 89.19 86 ARG A O 1
ATOM 698 N N . GLN A 1 87 ? 11.703 10.965 -7.989 1.00 88.06 87 GLN A N 1
ATOM 699 C CA . GLN A 1 87 ? 13.002 10.912 -8.648 1.00 88.06 87 GLN A CA 1
ATOM 700 C C . GLN A 1 87 ? 12.988 9.958 -9.850 1.00 88.06 87 GLN A C 1
ATOM 702 O O . GLN A 1 87 ? 13.396 10.348 -10.934 1.00 88.06 87 GLN A O 1
ATOM 707 N N . SER A 1 88 ? 12.434 8.749 -9.703 1.00 87.50 88 SER A N 1
ATOM 708 C CA . SER A 1 88 ? 12.357 7.791 -10.814 1.00 87.50 88 SER A CA 1
ATOM 709 C C . SER A 1 88 ? 11.543 8.313 -12.008 1.00 87.50 88 SER A C 1
ATOM 711 O O . SER A 1 88 ? 11.950 8.100 -13.145 1.00 87.50 88 SER A O 1
ATOM 713 N N . LYS A 1 89 ? 10.473 9.084 -11.747 1.00 85.12 89 LYS A N 1
ATOM 714 C CA . LYS A 1 89 ? 9.658 9.756 -12.777 1.00 85.12 89 LYS A CA 1
ATOM 715 C C . LYS A 1 89 ? 10.374 10.901 -13.476 1.00 85.12 89 LYS A C 1
ATOM 717 O O . LYS A 1 89 ? 10.124 11.146 -14.652 1.00 85.12 89 LYS A O 1
ATOM 722 N N . GLU A 1 90 ? 11.195 11.639 -12.739 1.00 87.06 90 GLU A N 1
ATOM 723 C CA . GLU A 1 90 ? 11.994 12.740 -13.279 1.00 87.06 90 GLU A CA 1
ATOM 724 C C . GLU A 1 90 ? 13.157 12.214 -14.127 1.00 87.06 90 GLU A C 1
ATOM 726 O O . GLU A 1 90 ? 13.408 12.747 -15.208 1.00 87.06 90 GLU A O 1
ATOM 731 N N . ASP A 1 91 ? 13.813 11.146 -13.669 1.00 80.31 91 ASP A N 1
ATOM 732 C CA . ASP A 1 91 ? 14.915 10.494 -14.377 1.00 80.31 91 ASP A CA 1
ATOM 733 C C . ASP A 1 91 ? 14.415 9.761 -15.639 1.00 80.31 91 ASP A C 1
ATOM 735 O O . ASP A 1 91 ? 15.115 9.722 -16.653 1.00 80.31 91 ASP A O 1
ATOM 739 N N . GLY A 1 92 ? 13.195 9.202 -15.604 1.00 74.19 92 GLY A N 1
ATOM 740 C CA . GLY A 1 92 ? 12.523 8.554 -16.739 1.00 74.19 92 GLY A CA 1
ATOM 741 C C . GLY A 1 92 ? 13.239 7.311 -17.287 1.00 74.19 92 GLY A C 1
ATOM 742 O O . GLY A 1 92 ? 12.842 6.766 -18.317 1.00 74.19 92 GLY A O 1
ATOM 743 N N . ASP A 1 93 ? 14.301 6.867 -16.613 1.00 78.06 93 ASP A N 1
ATOM 744 C CA . ASP A 1 93 ? 15.212 5.804 -17.034 1.00 78.06 93 ASP A CA 1
ATOM 745 C C . ASP A 1 93 ? 14.874 4.442 -16.406 1.00 78.06 93 ASP A C 1
ATOM 747 O O . ASP A 1 93 ? 15.369 3.411 -16.859 1.00 78.06 93 ASP A O 1
ATOM 751 N N . LYS A 1 94 ? 14.016 4.417 -15.375 1.00 80.94 94 LYS A N 1
ATOM 752 C CA . LYS A 1 94 ? 13.701 3.220 -14.574 1.00 80.94 94 LYS A CA 1
ATOM 753 C C . LYS A 1 94 ? 12.191 2.994 -14.427 1.00 80.94 94 LYS A C 1
ATOM 755 O O . LYS A 1 94 ? 11.676 2.971 -13.303 1.00 80.94 94 LYS A O 1
ATOM 760 N N . PRO A 1 95 ? 11.468 2.727 -15.531 1.00 83.31 95 PRO A N 1
ATOM 761 C CA . PRO A 1 95 ? 10.020 2.497 -15.495 1.00 83.31 95 PRO A CA 1
ATOM 762 C C . PRO A 1 95 ? 9.620 1.301 -14.613 1.00 83.31 95 PRO A C 1
ATOM 764 O O . PRO A 1 95 ? 8.543 1.290 -14.018 1.00 83.31 95 PRO A O 1
ATOM 767 N N . GLY A 1 96 ? 10.489 0.295 -14.476 1.00 86.81 96 GLY A N 1
ATOM 768 C CA . GLY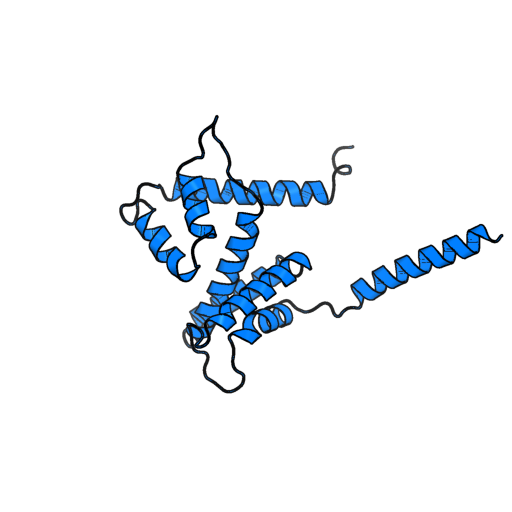 A 1 96 ? 10.225 -0.842 -13.596 1.00 86.81 96 GLY A CA 1
ATOM 769 C C . GLY A 1 96 ? 10.351 -0.515 -12.099 1.00 86.81 96 GLY A C 1
ATOM 770 O O . GLY A 1 96 ? 9.591 -1.056 -11.296 1.00 86.81 96 GLY A O 1
ATOM 771 N N . LEU A 1 97 ? 11.246 0.407 -11.712 1.00 87.62 97 LEU A N 1
ATOM 772 C CA . LEU A 1 97 ? 11.341 0.890 -10.328 1.00 87.62 97 LEU A CA 1
ATOM 773 C C . LEU A 1 97 ? 10.129 1.756 -9.970 1.00 87.62 97 LEU A C 1
ATOM 775 O O . LEU A 1 97 ? 9.549 1.569 -8.902 1.00 87.62 97 LEU A O 1
ATOM 779 N N . GLU A 1 98 ? 9.702 2.646 -10.872 1.00 88.44 98 GLU A N 1
ATOM 780 C CA . GLU A 1 98 ? 8.467 3.423 -10.698 1.00 88.44 98 GLU A CA 1
ATOM 781 C C . GLU A 1 98 ? 7.269 2.522 -10.398 1.00 88.44 98 GLU A C 1
ATOM 783 O O . GLU A 1 98 ? 6.528 2.759 -9.441 1.00 88.44 98 GLU A O 1
ATOM 788 N N . ALA A 1 99 ? 7.095 1.470 -11.201 1.00 87.56 99 ALA A N 1
ATOM 789 C CA . ALA A 1 99 ? 5.977 0.552 -11.060 1.00 87.56 99 ALA A CA 1
ATOM 790 C C . ALA A 1 99 ? 6.014 -0.205 -9.722 1.00 87.56 99 ALA A C 1
ATOM 792 O O . ALA A 1 99 ? 4.978 -0.353 -9.070 1.00 87.56 99 ALA A O 1
ATOM 793 N N . MET A 1 100 ? 7.203 -0.604 -9.261 1.00 89.62 100 MET A N 1
ATOM 794 C CA . MET A 1 100 ? 7.389 -1.204 -7.939 1.00 89.62 100 MET A CA 1
ATOM 795 C C . MET A 1 100 ? 7.043 -0.250 -6.799 1.00 89.62 100 MET A C 1
ATOM 797 O O . MET A 1 100 ? 6.286 -0.615 -5.901 1.00 89.62 100 MET A O 1
ATOM 801 N N . LEU A 1 101 ? 7.565 0.977 -6.832 1.00 90.56 101 LEU A N 1
ATOM 802 C CA . LEU A 1 101 ? 7.296 1.983 -5.803 1.00 90.56 101 LEU A CA 1
ATOM 803 C C . LEU A 1 101 ? 5.807 2.347 -5.767 1.00 90.56 101 LEU A C 1
ATOM 805 O O . LEU A 1 101 ? 5.216 2.475 -4.694 1.00 90.56 101 LEU A O 1
ATOM 809 N N . GLN A 1 102 ? 5.166 2.435 -6.934 1.00 88.69 102 GLN A N 1
ATOM 810 C CA . GLN A 1 102 ? 3.722 2.611 -7.026 1.00 88.69 102 GLN A CA 1
ATOM 811 C C . GLN A 1 102 ? 2.967 1.420 -6.416 1.00 88.69 102 GLN A C 1
ATOM 813 O O . GLN A 1 102 ? 2.025 1.638 -5.651 1.00 88.69 102 GLN A O 1
ATOM 818 N N . LYS A 1 103 ? 3.399 0.180 -6.679 1.00 89.31 103 LYS A N 1
ATOM 819 C CA . LYS A 1 103 ? 2.796 -1.019 -6.082 1.00 89.31 103 LYS A CA 1
ATOM 820 C C . LYS A 1 103 ? 2.936 -1.037 -4.557 1.00 89.31 103 LYS A C 1
ATOM 822 O O . LYS A 1 103 ? 1.959 -1.345 -3.879 1.00 89.31 103 LYS A O 1
ATOM 827 N N . VAL A 1 104 ? 4.094 -0.654 -4.004 1.00 91.00 104 VAL A N 1
ATOM 828 C CA . VAL A 1 104 ? 4.290 -0.514 -2.543 1.00 91.00 104 VAL A CA 1
ATOM 829 C C . VAL A 1 104 ? 3.227 0.409 -1.945 1.00 91.00 104 VAL A C 1
ATOM 831 O O . VAL A 1 104 ? 2.570 0.051 -0.967 1.00 91.00 104 VAL A O 1
ATOM 834 N N . LEU A 1 105 ? 3.016 1.581 -2.553 1.00 89.81 105 LEU A N 1
ATOM 835 C CA . LEU A 1 105 ? 2.029 2.554 -2.077 1.00 89.81 105 LEU A CA 1
ATOM 836 C C . LEU A 1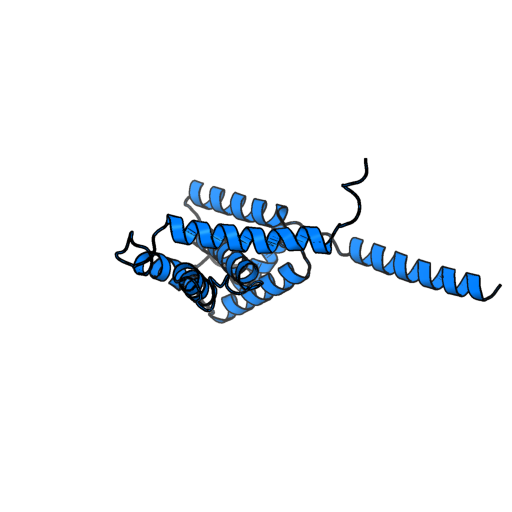 105 ? 0.588 2.038 -2.200 1.00 89.81 105 LEU A C 1
ATOM 838 O O . LEU A 1 105 ? -0.227 2.296 -1.313 1.00 89.81 105 LEU A O 1
ATOM 842 N N . GLN A 1 106 ? 0.266 1.299 -3.265 1.00 86.50 106 GLN A N 1
ATOM 843 C CA . GLN A 1 106 ? -1.060 0.699 -3.456 1.00 86.50 106 GLN A CA 1
ATOM 844 C C . GLN A 1 106 ? -1.355 -0.382 -2.407 1.00 86.50 106 GLN A C 1
ATOM 846 O O . GLN A 1 106 ? -2.406 -0.333 -1.766 1.00 86.50 106 GLN A O 1
ATOM 851 N N . LEU A 1 107 ? -0.409 -1.296 -2.166 1.00 88.06 107 LEU A N 1
ATOM 852 C CA . LEU A 1 107 ? -0.528 -2.341 -1.143 1.00 88.06 107 LEU A CA 1
ATOM 853 C C . LEU A 1 107 ? -0.675 -1.729 0.254 1.00 88.06 107 LEU A C 1
ATOM 855 O O . LEU A 1 107 ? -1.578 -2.090 1.011 1.00 88.06 107 LEU A O 1
ATOM 859 N N . TYR A 1 108 ? 0.148 -0.727 0.572 1.00 88.19 108 TYR A N 1
ATOM 860 C CA . TYR A 1 108 ? 0.025 0.027 1.818 1.00 88.19 108 TYR A CA 1
ATOM 861 C C . TYR A 1 108 ? -1.361 0.667 1.974 1.00 88.19 108 TYR A C 1
ATOM 863 O O . TYR A 1 108 ? -1.992 0.545 3.028 1.00 88.19 108 TYR A O 1
ATOM 871 N N . ALA A 1 109 ? -1.865 1.329 0.926 1.00 86.31 109 ALA A N 1
ATOM 872 C CA . ALA A 1 109 ? -3.180 1.957 0.945 1.00 86.31 109 ALA A CA 1
ATOM 873 C C . ALA A 1 109 ? -4.296 0.924 1.161 1.00 86.31 109 ALA A C 1
ATOM 875 O O . ALA A 1 109 ? -5.174 1.153 1.995 1.00 86.31 109 ALA A O 1
ATOM 876 N N . SER A 1 110 ? -4.238 -0.221 0.476 1.00 85.81 110 SER A N 1
ATOM 877 C CA . SER A 1 110 ? -5.183 -1.328 0.656 1.00 85.81 110 SER A CA 1
ATOM 878 C C . SER A 1 110 ? -5.209 -1.818 2.109 1.00 85.81 110 SER A C 1
ATOM 880 O O . SER A 1 110 ? -6.265 -1.862 2.754 1.00 85.81 110 SER A O 1
ATOM 882 N N . ILE A 1 111 ? -4.031 -2.068 2.689 1.00 84.25 111 ILE A N 1
ATOM 883 C CA . ILE A 1 111 ? -3.887 -2.518 4.078 1.00 84.25 111 ILE A CA 1
ATOM 884 C C . ILE A 1 111 ? -4.424 -1.469 5.053 1.00 84.25 111 ILE A C 1
ATOM 886 O O . ILE A 1 111 ? -5.206 -1.800 5.942 1.00 84.25 111 ILE A O 1
ATOM 890 N N . LYS A 1 112 ? -4.059 -0.191 4.912 1.00 83.31 112 LYS A N 1
ATOM 891 C CA . LYS A 1 112 ? -4.521 0.857 5.838 1.00 83.31 112 LYS A CA 1
ATOM 892 C C . LYS A 1 112 ? -6.023 1.102 5.731 1.00 83.31 112 LYS A C 1
ATOM 894 O O . LYS A 1 112 ? -6.695 1.200 6.759 1.00 83.31 112 LYS A O 1
ATOM 899 N N . LEU A 1 113 ? -6.560 1.191 4.516 1.00 83.38 113 LEU A N 1
ATOM 900 C CA . LEU A 1 113 ? -7.972 1.497 4.277 1.00 83.38 113 LEU A CA 1
ATOM 901 C C . LEU A 1 113 ? -8.893 0.316 4.620 1.00 83.38 113 LEU A C 1
ATOM 903 O O . LEU A 1 113 ? -10.035 0.540 5.030 1.00 83.38 113 LEU A O 1
ATOM 907 N N . SER A 1 114 ? -8.414 -0.927 4.534 1.00 83.88 114 SER A N 1
ATOM 908 C CA . SER A 1 114 ? -9.188 -2.113 4.927 1.00 83.88 114 SER A CA 1
ATOM 909 C C . SER A 1 114 ? -9.376 -2.258 6.445 1.00 83.88 114 SER A C 1
ATOM 911 O O . SER A 1 114 ? -10.335 -2.895 6.882 1.00 83.88 114 SER A O 1
ATOM 913 N N . LYS A 1 115 ? -8.550 -1.601 7.280 1.00 80.88 115 LYS A N 1
ATOM 914 C CA . LYS A 1 115 ? -8.648 -1.670 8.759 1.00 80.88 115 LYS A CA 1
ATOM 915 C C . LYS A 1 115 ? -9.982 -1.190 9.338 1.00 80.88 115 LYS A C 1
ATOM 917 O O . LYS A 1 115 ? -10.263 -1.436 10.515 1.00 80.88 115 LYS A O 1
ATOM 922 N N . LYS A 1 116 ? -10.792 -0.454 8.575 1.00 72.56 116 LYS A N 1
ATOM 923 C CA . LYS A 1 116 ? -12.102 0.043 9.015 1.00 72.56 116 LYS A CA 1
ATOM 924 C C . LYS A 1 116 ? -13.141 -0.238 7.946 1.00 72.56 116 LYS A C 1
ATOM 926 O O . LYS A 1 116 ? -12.970 0.185 6.815 1.00 72.56 116 LYS A O 1
ATOM 931 N N . SER A 1 117 ? -14.242 -0.882 8.331 1.00 65.12 117 SER A N 1
ATOM 932 C CA . SER A 1 117 ? -15.371 -1.078 7.419 1.00 65.12 117 SER A CA 1
ATOM 933 C C . SER A 1 117 ? -16.276 0.162 7.321 1.00 65.12 117 SER A C 1
ATOM 935 O O . SER A 1 117 ? -16.189 1.101 8.123 1.00 65.12 117 SER A O 1
ATOM 937 N N . TYR A 1 118 ? -17.141 0.121 6.310 1.00 64.19 118 TYR A N 1
ATOM 938 C CA . TYR A 1 118 ? -18.122 1.105 5.848 1.00 64.19 118 TYR A CA 1
ATOM 939 C C . TYR A 1 118 ? -18.661 2.114 6.871 1.00 64.19 118 TYR A C 1
ATOM 941 O O . TYR A 1 118 ? -19.054 1.775 7.989 1.00 64.19 118 TYR A O 1
ATOM 949 N N . ALA A 1 119 ? -18.803 3.369 6.434 1.00 60.16 119 ALA A N 1
ATOM 950 C CA . ALA A 1 119 ? -19.795 4.267 7.014 1.00 60.16 119 ALA A CA 1
ATOM 951 C C . ALA A 1 119 ? -21.186 3.909 6.457 1.00 60.16 119 ALA A C 1
ATOM 953 O O . ALA A 1 119 ? -21.392 3.898 5.242 1.00 60.16 119 ALA A O 1
ATOM 954 N N . LYS A 1 120 ? -22.149 3.618 7.336 1.00 61.38 120 LYS A N 1
ATOM 955 C CA . LYS A 1 120 ? -23.560 3.456 6.957 1.00 61.38 120 LYS A CA 1
ATOM 956 C C . LYS A 1 120 ? -24.282 4.796 7.076 1.00 61.38 120 LYS A C 1
ATOM 958 O O . LYS A 1 120 ? -24.052 5.532 8.037 1.00 61.38 120 LYS A O 1
ATOM 963 N N . LYS A 1 121 ? -25.177 5.103 6.137 1.00 57.75 121 LYS A N 1
ATOM 964 C CA . LYS A 1 121 ? -26.160 6.185 6.283 1.00 57.75 121 LYS A CA 1
ATOM 965 C C . LYS A 1 121 ? -27.519 5.525 6.508 1.00 57.75 121 LYS A C 1
ATOM 967 O O . LYS A 1 121 ? -28.109 4.983 5.582 1.00 57.75 121 LYS A O 1
ATOM 972 N N . GLY A 1 122 ? -27.989 5.502 7.755 1.00 69.19 122 GLY A N 1
ATOM 973 C CA . GLY A 1 122 ? -29.106 4.629 8.135 1.00 69.19 122 GLY A CA 1
ATOM 974 C C . GLY A 1 122 ? -28.684 3.155 8.084 1.00 69.19 122 GLY A C 1
ATOM 975 O O . GLY A 1 122 ? -27.655 2.801 8.659 1.00 69.19 122 GLY A O 1
ATOM 976 N N . ASN A 1 123 ? -29.452 2.306 7.390 1.00 67.62 123 ASN A N 1
ATOM 977 C CA . ASN A 1 123 ? -29.129 0.881 7.220 1.00 67.62 123 ASN A CA 1
ATOM 978 C C . ASN A 1 123 ? -28.417 0.556 5.889 1.00 67.62 123 ASN A C 1
ATOM 980 O O . ASN A 1 123 ? -28.037 -0.592 5.668 1.00 67.62 123 ASN A O 1
ATOM 984 N N . GLU A 1 124 ? -28.207 1.553 5.023 1.00 75.31 124 GLU A N 1
ATOM 985 C CA . GLU A 1 124 ? -27.590 1.379 3.706 1.00 75.31 124 GLU A CA 1
ATOM 986 C C .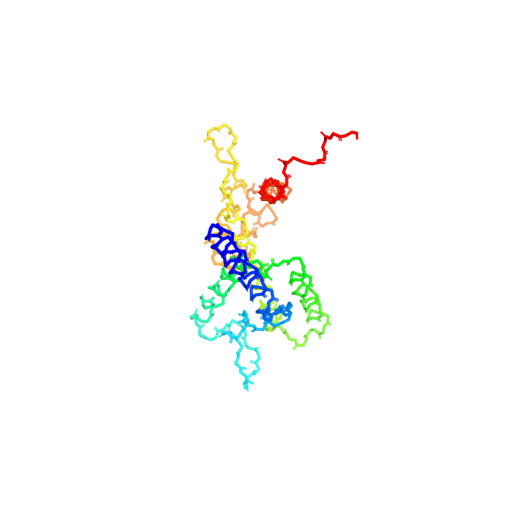 GLU A 1 124 ? -26.133 1.856 3.690 1.00 75.31 124 GLU A C 1
ATOM 988 O O . GLU A 1 124 ? -25.751 2.849 4.323 1.00 75.31 124 GLU A O 1
ATOM 993 N N . VAL A 1 125 ? -25.300 1.119 2.958 1.00 77.12 125 VAL A N 1
ATOM 994 C CA . VAL A 1 125 ? -23.916 1.505 2.678 1.00 77.12 125 VAL A CA 1
ATOM 995 C C . VAL A 1 125 ? -23.927 2.501 1.522 1.00 77.12 125 VAL A C 1
ATOM 997 O O . VAL A 1 125 ? -24.579 2.266 0.509 1.00 77.12 125 VAL A O 1
ATOM 1000 N N . LEU A 1 126 ? -23.197 3.609 1.660 1.00 85.69 126 LEU A N 1
ATOM 1001 C CA . LEU A 1 126 ? -23.059 4.596 0.587 1.00 85.69 126 LEU A CA 1
ATOM 1002 C C . LEU A 1 126 ? -22.464 3.937 -0.670 1.00 85.69 126 LEU A C 1
ATOM 1004 O O . LEU A 1 126 ? -21.469 3.223 -0.565 1.00 85.69 126 LEU A O 1
ATOM 1008 N N . LYS A 1 127 ? -23.008 4.218 -1.863 1.00 88.94 127 LYS A N 1
ATOM 1009 C CA . LYS A 1 127 ? -22.486 3.675 -3.136 1.00 88.94 127 LYS A CA 1
ATOM 1010 C C . LYS A 1 127 ? -20.980 3.921 -3.309 1.00 88.94 127 LYS A C 1
ATOM 1012 O O . LYS A 1 127 ? -20.238 3.003 -3.635 1.00 88.94 127 LYS A O 1
ATOM 1017 N N . ALA A 1 128 ? -20.515 5.132 -3.000 1.00 89.19 128 ALA A N 1
ATOM 1018 C CA . ALA A 1 128 ? -19.094 5.478 -3.043 1.00 89.19 128 ALA A CA 1
ATOM 1019 C C . ALA A 1 128 ? -18.235 4.692 -2.025 1.00 89.19 128 ALA A C 1
ATOM 1021 O O . ALA A 1 128 ? -17.070 4.417 -2.295 1.00 89.19 128 ALA A O 1
ATOM 1022 N N . GLU A 1 129 ? -18.800 4.271 -0.885 1.00 88.81 129 GLU A N 1
ATOM 1023 C CA . GLU A 1 129 ? -18.121 3.368 0.062 1.00 88.81 129 GLU A CA 1
ATOM 1024 C C . GLU A 1 129 ? -18.065 1.930 -0.459 1.00 88.81 129 GLU A C 1
ATOM 1026 O O . GLU A 1 129 ? -17.040 1.273 -0.309 1.00 88.81 129 GLU A O 1
ATOM 1031 N N . GLN A 1 130 ? -19.131 1.437 -1.099 1.00 89.38 130 GLN A N 1
ATOM 1032 C CA . GLN A 1 130 ? -19.099 0.125 -1.757 1.00 89.38 130 GLN A CA 1
ATOM 1033 C C . GLN A 1 130 ? -18.042 0.091 -2.859 1.00 89.38 130 GLN A C 1
ATOM 1035 O O . GLN A 1 130 ? -17.295 -0.873 -2.963 1.00 89.38 130 GLN A O 1
ATOM 1040 N N . PHE A 1 131 ? -17.934 1.167 -3.634 1.00 92.12 131 PHE A N 1
ATOM 1041 C CA . PHE A 1 131 ? -16.930 1.291 -4.681 1.00 92.12 131 PHE A CA 1
ATOM 1042 C C . PHE A 1 131 ? -15.499 1.342 -4.151 1.00 92.12 131 PHE A C 1
ATOM 1044 O O . PHE A 1 131 ? -14.647 0.616 -4.658 1.00 92.12 131 PHE A O 1
ATOM 1051 N N . LEU A 1 132 ? -15.242 2.122 -3.093 1.00 90.19 132 LEU A N 1
ATOM 1052 C CA . LEU A 1 132 ? -13.948 2.092 -2.409 1.00 90.19 132 LEU A CA 1
ATOM 1053 C C . LEU A 1 132 ? -13.596 0.670 -1.960 1.00 90.19 132 LEU A C 1
ATOM 1055 O O . LEU A 1 132 ? -12.451 0.246 -2.060 1.00 90.19 132 LEU A O 1
ATOM 1059 N N . GLU A 1 133 ? -14.586 -0.087 -1.503 1.00 89.56 133 GLU A N 1
ATOM 1060 C CA . GLU A 1 133 ? -14.386 -1.452 -1.032 1.00 89.56 133 GLU A CA 1
ATOM 1061 C C . GLU A 1 133 ? -14.161 -2.471 -2.138 1.00 89.56 133 GLU A C 1
ATOM 1063 O O . GLU A 1 133 ? -13.405 -3.419 -1.940 1.00 89.56 133 GLU A O 1
ATOM 1068 N N . THR A 1 134 ? -14.758 -2.256 -3.306 1.00 91.31 134 THR A N 1
ATOM 1069 C CA . THR A 1 134 ? -14.405 -3.001 -4.513 1.00 91.31 134 THR A CA 1
ATOM 1070 C C . THR A 1 134 ? -12.952 -2.741 -4.892 1.00 91.31 134 THR A C 1
ATOM 1072 O O . THR A 1 134 ? -12.232 -3.693 -5.163 1.00 91.31 134 THR A O 1
ATOM 1075 N N . ILE A 1 135 ? -12.498 -1.483 -4.850 1.00 90.31 135 ILE A N 1
ATOM 1076 C CA . ILE A 1 135 ? -11.117 -1.122 -5.197 1.00 90.31 135 ILE A CA 1
ATOM 1077 C C . ILE A 1 135 ? -10.125 -1.762 -4.224 1.00 90.31 135 ILE A C 1
ATOM 1079 O O . ILE A 1 135 ? -9.262 -2.509 -4.661 1.00 90.31 135 ILE A O 1
ATOM 1083 N N . ILE A 1 136 ? -10.268 -1.557 -2.910 1.00 89.44 136 ILE A N 1
ATOM 1084 C CA . ILE A 1 136 ? -9.291 -2.085 -1.934 1.00 89.44 136 ILE A CA 1
ATOM 1085 C C . ILE A 1 136 ? -9.234 -3.622 -1.888 1.00 89.44 136 ILE A C 1
ATOM 1087 O O . ILE A 1 136 ? -8.269 -4.171 -1.377 1.00 89.44 136 ILE A O 1
ATOM 1091 N N . LYS A 1 137 ? -10.268 -4.327 -2.365 1.00 87.38 137 LYS A N 1
ATOM 1092 C CA . LYS A 1 137 ? -10.288 -5.801 -2.427 1.00 87.38 137 LYS A CA 1
ATOM 1093 C C . LYS A 1 137 ? -9.832 -6.352 -3.772 1.00 87.38 137 LYS A C 1
ATOM 1095 O O . LYS A 1 137 ? -9.602 -7.555 -3.874 1.00 87.38 137 LYS A O 1
ATOM 1100 N N . ALA A 1 138 ? -9.781 -5.512 -4.799 1.00 86.94 138 ALA A N 1
ATOM 1101 C CA . ALA A 1 138 ? -9.331 -5.913 -6.115 1.00 86.94 138 ALA A CA 1
ATOM 1102 C C . ALA A 1 138 ? -7.797 -5.942 -6.174 1.00 86.94 138 ALA A C 1
ATOM 1104 O O . ALA A 1 138 ? -7.154 -5.154 -5.472 1.00 86.94 138 ALA A O 1
ATOM 1105 N N . PRO A 1 139 ? -7.217 -6.785 -7.048 1.00 81.31 139 PRO A N 1
ATOM 1106 C CA . PRO A 1 139 ? -5.796 -6.718 -7.368 1.00 81.31 139 PRO A CA 1
ATOM 1107 C C . PRO A 1 139 ? -5.398 -5.298 -7.778 1.00 81.31 139 PRO A C 1
ATOM 1109 O O . PRO A 1 139 ? -6.130 -4.626 -8.510 1.00 81.31 139 PRO A O 1
ATOM 1112 N N . GLU A 1 140 ? -4.243 -4.825 -7.319 1.00 74.75 140 GLU A N 1
ATOM 1113 C CA . GLU A 1 140 ? -3.812 -3.434 -7.507 1.00 74.75 140 GLU A CA 1
ATOM 1114 C C . GLU A 1 140 ? -3.640 -3.064 -8.989 1.00 74.75 140 GLU A C 1
ATOM 1116 O O . GLU A 1 140 ? -3.824 -1.905 -9.367 1.00 74.75 140 GLU A O 1
ATOM 1121 N N . GLU A 1 141 ? -3.356 -4.046 -9.851 1.00 77.56 141 GLU A N 1
ATOM 1122 C CA . GLU A 1 141 ? -3.294 -3.883 -11.308 1.00 77.56 141 GLU A CA 1
ATOM 1123 C C . GLU A 1 141 ? -4.650 -3.479 -11.909 1.00 77.56 141 GLU A C 1
ATOM 1125 O O . GLU A 1 141 ? -4.704 -2.797 -12.935 1.00 77.56 141 GLU A O 1
ATOM 1130 N N . GLU A 1 142 ? -5.757 -3.863 -11.269 1.00 85.62 142 GLU A N 1
ATOM 1131 C CA . GLU A 1 142 ? -7.112 -3.551 -11.726 1.00 85.62 142 GLU A CA 1
ATOM 1132 C C . GLU A 1 142 ? -7.589 -2.170 -11.270 1.00 85.62 142 GLU A C 1
ATOM 1134 O O . GLU A 1 142 ? -8.573 -1.659 -11.806 1.00 85.62 142 GLU A O 1
ATOM 1139 N N . TRP A 1 143 ? -6.900 -1.519 -10.325 1.00 87.75 143 TRP A N 1
ATOM 1140 C CA . TRP A 1 143 ? -7.375 -0.271 -9.720 1.00 87.75 143 TRP A CA 1
ATOM 1141 C C . TRP A 1 143 ? -7.595 0.831 -10.747 1.00 87.75 143 TRP A C 1
ATOM 1143 O O . TRP A 1 143 ? -8.627 1.491 -10.711 1.00 87.75 143 TRP A O 1
ATOM 1153 N N . ASN A 1 144 ? -6.670 1.014 -11.694 1.00 85.31 144 ASN A N 1
ATOM 1154 C CA . ASN A 1 144 ? -6.821 2.035 -12.735 1.00 85.31 144 ASN A CA 1
ATOM 1155 C C . ASN A 1 144 ? -8.075 1.796 -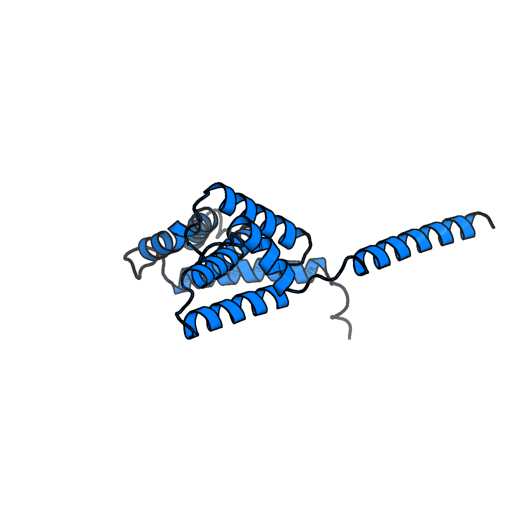13.576 1.00 85.31 144 ASN A C 1
ATOM 1157 O O . ASN A 1 144 ? -8.829 2.729 -13.842 1.00 85.31 144 ASN A O 1
ATOM 1161 N N . LYS A 1 145 ? -8.320 0.539 -13.955 1.00 89.62 145 LYS A N 1
ATOM 1162 C CA . LYS A 1 145 ? -9.510 0.162 -14.711 1.00 89.62 145 LYS A CA 1
ATOM 1163 C C . LYS A 1 145 ? -10.775 0.399 -13.886 1.00 89.62 145 LYS A C 1
ATOM 1165 O O . LYS A 1 145 ? -11.684 1.060 -14.365 1.00 89.62 145 LYS A O 1
ATOM 1170 N N . LEU A 1 146 ? -10.808 -0.066 -12.637 1.00 91.75 146 LEU A N 1
ATOM 1171 C CA . LEU A 1 146 ? -11.948 0.120 -11.735 1.00 91.75 146 LEU A CA 1
ATOM 1172 C C . LEU A 1 146 ? -12.246 1.600 -11.473 1.00 91.75 146 LEU A C 1
ATOM 1174 O O . LEU A 1 146 ? -13.409 1.992 -11.440 1.00 91.75 146 LEU A O 1
ATOM 1178 N N . LEU A 1 147 ? -11.210 2.428 -11.317 1.00 89.31 147 LEU A N 1
ATOM 1179 C CA . LEU A 1 147 ? -11.336 3.874 -11.150 1.00 89.31 147 LEU A CA 1
ATOM 1180 C C . LEU A 1 147 ? -11.921 4.534 -12.399 1.00 89.31 147 LEU A C 1
ATOM 1182 O O . LEU A 1 147 ? -12.839 5.339 -12.272 1.00 89.31 147 LEU A O 1
ATOM 1186 N N . ILE A 1 148 ? -11.430 4.185 -13.590 1.00 89.69 148 ILE A N 1
ATOM 1187 C CA . ILE A 1 148 ? -11.970 4.704 -14.854 1.00 89.69 148 ILE A CA 1
ATOM 1188 C C . ILE A 1 148 ? -13.430 4.266 -15.017 1.00 89.69 148 ILE A C 1
ATOM 1190 O O . ILE A 1 148 ? -14.298 5.114 -15.200 1.00 89.69 148 ILE A O 1
ATOM 1194 N N . ASP A 1 149 ? -13.711 2.970 -14.886 1.00 92.88 149 ASP A N 1
ATOM 1195 C CA . ASP A 1 149 ? -15.037 2.394 -15.130 1.00 92.88 149 ASP A CA 1
ATOM 1196 C C . ASP A 1 149 ? -16.079 2.852 -14.091 1.00 92.88 149 ASP A C 1
ATOM 1198 O O . ASP A 1 149 ? -17.265 2.966 -14.399 1.00 92.88 149 ASP A O 1
ATOM 1202 N N . GLY A 1 150 ? -15.661 3.106 -12.848 1.00 90.50 150 GLY A N 1
ATOM 1203 C CA . GLY A 1 150 ? -16.563 3.472 -11.756 1.00 90.50 150 GLY A CA 1
ATOM 1204 C C . GLY A 1 150 ? -16.790 4.973 -11.576 1.00 90.50 150 GLY A C 1
ATOM 1205 O O . GLY A 1 150 ? -17.862 5.370 -11.108 1.00 90.50 150 GLY A O 1
ATOM 1206 N N . LEU A 1 151 ? -15.828 5.817 -11.966 1.00 93.00 151 LEU A N 1
ATOM 1207 C CA . LEU A 1 151 ? -15.957 7.271 -11.864 1.00 93.00 151 LEU A CA 1
ATOM 1208 C C . LEU A 1 151 ? -16.663 7.867 -13.084 1.00 93.00 151 LEU A C 1
ATOM 1210 O O . LEU A 1 151 ? -16.505 7.406 -14.214 1.00 93.00 151 LEU A O 1
ATOM 1214 N N . THR A 1 152 ? -17.382 8.972 -12.885 1.00 92.25 152 THR A N 1
ATOM 1215 C CA . THR A 1 152 ? -18.089 9.668 -13.977 1.00 92.25 152 THR A CA 1
ATOM 1216 C C . THR A 1 152 ? -17.165 10.133 -15.106 1.00 92.25 152 THR A C 1
ATOM 1218 O O . THR A 1 152 ? -17.609 10.231 -16.250 1.00 92.25 152 THR A O 1
ATOM 1221 N N . VAL A 1 153 ? -15.871 10.341 -14.830 1.00 85.12 153 VAL A N 1
ATOM 1222 C CA . VAL A 1 153 ? -14.839 10.658 -15.837 1.00 85.12 153 VAL A CA 1
ATOM 1223 C C . VAL A 1 153 ? -14.724 9.565 -16.910 1.00 85.12 153 VAL A C 1
ATOM 1225 O O . VAL A 1 153 ? -14.503 9.885 -18.076 1.00 85.12 153 VAL A O 1
ATOM 1228 N N . GLY A 1 154 ? -14.924 8.292 -16.553 1.00 78.19 154 GLY A N 1
ATOM 1229 C CA . GLY A 1 154 ? -14.949 7.165 -17.490 1.00 78.19 154 GLY A CA 1
ATOM 1230 C C . GLY A 1 154 ? -16.347 6.599 -17.746 1.00 78.19 154 GLY A C 1
ATOM 1231 O O . GLY A 1 154 ? -16.469 5.466 -18.198 1.00 78.19 154 GLY A O 1
ATOM 1232 N N . LYS A 1 155 ? -17.401 7.406 -17.539 1.00 86.00 155 LYS A N 1
ATOM 1233 C CA . LYS A 1 155 ? -18.828 7.042 -17.695 1.00 86.00 155 LYS A CA 1
ATOM 1234 C C . LYS A 1 155 ? -19.404 6.140 -16.593 1.00 86.00 155 LYS A C 1
ATOM 1236 O O . LYS A 1 155 ? -20.486 5.586 -16.783 1.00 86.00 155 LYS A O 1
ATOM 1241 N N . GLY A 1 156 ? -18.727 6.020 -15.456 1.00 89.75 156 GLY A N 1
ATOM 1242 C CA . GLY A 1 156 ? -19.273 5.385 -14.260 1.00 89.75 156 GLY A CA 1
ATOM 1243 C C . GLY A 1 156 ? -20.308 6.247 -13.528 1.00 89.75 156 GLY A C 1
ATOM 1244 O O . GLY A 1 156 ? -20.660 7.344 -13.963 1.00 89.75 156 GLY A O 1
ATOM 1245 N N . GLU A 1 157 ? -20.801 5.752 -12.392 1.00 91.56 157 GLU A N 1
ATOM 1246 C CA . GLU A 1 157 ? -21.877 6.399 -11.620 1.00 91.56 157 GLU A CA 1
ATOM 1247 C C . GLU A 1 157 ? -21.378 7.332 -10.506 1.00 91.56 157 GLU A C 1
ATOM 1249 O O . GLU A 1 157 ? -22.176 8.079 -9.940 1.00 91.56 157 GLU A O 1
ATOM 1254 N N . ILE A 1 158 ? -20.092 7.277 -10.142 1.00 93.00 158 ILE A N 1
ATOM 1255 C CA . ILE A 1 158 ? -19.589 7.913 -8.917 1.00 93.00 158 ILE A CA 1
ATOM 1256 C C . ILE A 1 158 ? -18.833 9.193 -9.243 1.00 93.00 158 ILE A C 1
ATOM 1258 O O . ILE A 1 158 ? -17.893 9.197 -10.037 1.00 93.00 158 ILE A O 1
ATOM 1262 N N . LEU A 1 159 ? -19.223 10.292 -8.600 1.00 91.81 159 LEU A N 1
ATOM 1263 C CA . LEU A 1 159 ? -18.532 11.566 -8.758 1.00 91.81 159 LEU A CA 1
ATOM 1264 C C . LEU A 1 159 ? -17.152 11.521 -8.075 1.00 91.81 159 LEU A C 1
ATOM 1266 O O . LEU A 1 159 ? -17.056 11.038 -6.939 1.00 91.81 159 LEU A O 1
ATOM 1270 N N . PRO A 1 160 ? -16.086 12.055 -8.703 1.00 89.56 160 PRO A N 1
ATOM 1271 C CA . PRO A 1 160 ? -14.757 12.132 -8.095 1.00 89.56 160 PRO A CA 1
ATOM 1272 C C . PRO A 1 160 ? -14.760 12.794 -6.713 1.00 89.56 160 PRO A C 1
ATOM 1274 O O . PRO A 1 160 ? -14.082 12.326 -5.799 1.00 89.56 160 PRO A O 1
ATOM 1277 N N . GLU A 1 161 ? -15.565 13.840 -6.525 1.00 88.50 161 GLU A N 1
ATOM 1278 C CA . GLU A 1 161 ? -15.681 14.572 -5.263 1.00 88.50 161 GLU A CA 1
ATOM 1279 C C . GLU A 1 161 ? -16.337 13.719 -4.170 1.00 88.50 161 GLU A C 1
ATOM 1281 O O . GLU A 1 161 ? -15.909 13.747 -3.013 1.00 88.50 161 GLU A O 1
ATOM 1286 N N . GLU A 1 162 ? -17.353 12.926 -4.528 1.00 91.06 162 GLU A N 1
ATOM 1287 C CA . GLU A 1 162 ? -18.006 11.993 -3.605 1.00 91.06 162 GLU A CA 1
ATOM 1288 C C . GLU A 1 162 ? -17.055 10.872 -3.186 1.00 91.06 162 GLU A C 1
ATOM 1290 O O . GLU A 1 162 ? -16.976 10.528 -2.002 1.00 91.06 162 GLU A O 1
ATOM 1295 N N . PHE A 1 163 ? -16.298 10.336 -4.143 1.00 91.50 163 PHE A N 1
ATOM 1296 C CA . PHE A 1 163 ? -15.296 9.313 -3.878 1.00 91.50 163 PHE A CA 1
ATOM 1297 C C . PHE A 1 163 ? -14.177 9.842 -2.972 1.00 91.50 163 PHE A C 1
ATOM 1299 O O . PHE A 1 163 ? -13.852 9.225 -1.953 1.00 91.50 163 PHE A O 1
ATOM 1306 N N . TYR A 1 164 ? -13.658 11.038 -3.265 1.00 86.56 164 TYR A N 1
ATOM 1307 C CA . TYR A 1 164 ? -12.656 11.702 -2.434 1.00 86.56 164 TYR A CA 1
ATOM 1308 C C . TYR A 1 164 ? -13.165 11.963 -1.010 1.00 86.56 164 TYR A C 1
ATOM 1310 O O . TYR A 1 164 ? -12.452 11.715 -0.035 1.00 86.56 164 TYR A O 1
ATOM 1318 N N . ALA A 1 165 ? -14.419 12.402 -0.858 1.00 88.06 165 ALA A N 1
ATOM 1319 C CA . ALA A 1 165 ? -15.024 12.620 0.453 1.00 88.06 165 ALA A CA 1
ATOM 1320 C C . ALA A 1 165 ? -15.104 11.327 1.284 1.00 88.06 165 ALA A C 1
ATOM 1322 O O . ALA A 1 165 ? -14.888 11.358 2.499 1.00 88.06 165 ALA A O 1
ATOM 1323 N N . VAL A 1 166 ? -15.395 10.190 0.647 1.00 89.31 166 VAL A N 1
ATOM 1324 C CA . VAL A 1 166 ? -15.414 8.877 1.304 1.00 89.31 166 VAL A CA 1
ATOM 1325 C C . VAL A 1 166 ? -14.014 8.444 1.744 1.00 89.31 166 VAL A C 1
ATOM 1327 O O . VAL A 1 166 ? -13.843 8.052 2.903 1.00 89.31 166 VAL A O 1
ATOM 1330 N N . ILE A 1 167 ? -13.008 8.577 0.872 1.00 86.81 167 ILE A N 1
ATOM 1331 C CA . ILE A 1 167 ? -11.606 8.283 1.212 1.00 86.81 167 ILE A CA 1
ATOM 1332 C C . ILE A 1 167 ? -11.164 9.139 2.402 1.00 86.81 167 ILE A C 1
ATOM 1334 O O . ILE A 1 167 ? -10.689 8.603 3.406 1.00 86.81 167 ILE A O 1
ATOM 1338 N N . LYS A 1 168 ? -11.394 10.456 2.338 1.00 84.06 168 LYS A N 1
ATOM 1339 C CA . LYS A 1 168 ? -11.035 11.397 3.405 1.00 84.06 168 LYS A CA 1
ATOM 1340 C C . LYS A 1 168 ? -11.659 10.999 4.745 1.00 84.06 168 LYS A C 1
ATOM 1342 O O . LYS A 1 168 ? -10.948 10.873 5.737 1.00 84.06 168 LYS A O 1
ATOM 1347 N N . LYS A 1 169 ? -12.962 10.700 4.771 1.00 85.62 169 LYS A N 1
ATOM 1348 C CA . LYS A 1 169 ? -13.655 10.241 5.990 1.00 85.62 169 LYS A CA 1
ATOM 1349 C C . LYS A 1 169 ? -13.113 8.919 6.530 1.00 85.62 169 LYS A C 1
ATOM 1351 O O . LYS A 1 169 ? -13.164 8.670 7.736 1.00 85.62 169 LYS A O 1
ATOM 1356 N N . ARG A 1 170 ? -12.654 8.013 5.664 1.00 84.75 170 ARG A N 1
ATOM 1357 C CA . ARG A 1 170 ? -12.043 6.747 6.090 1.00 84.75 170 ARG A CA 1
ATOM 1358 C C . ARG A 1 170 ? -10.676 6.988 6.728 1.00 84.75 170 ARG A C 1
ATOM 1360 O O . ARG A 1 170 ? -10.435 6.453 7.806 1.00 84.75 170 ARG A O 1
ATOM 1367 N N . ILE A 1 171 ? -9.853 7.848 6.131 1.00 80.62 171 ILE A N 1
ATOM 1368 C CA . ILE A 1 171 ? -8.569 8.285 6.699 1.00 80.62 171 ILE A CA 1
ATOM 1369 C C . ILE A 1 171 ? -8.782 8.954 8.063 1.00 80.62 171 ILE A C 1
ATOM 1371 O O . ILE A 1 171 ? -8.155 8.557 9.039 1.00 80.62 171 ILE A O 1
ATOM 1375 N N . GLU A 1 172 ? -9.728 9.890 8.178 1.00 80.81 172 GLU A N 1
ATOM 1376 C CA . GLU A 1 172 ? -10.066 10.539 9.454 1.00 80.81 172 GLU A CA 1
ATOM 1377 C C . GLU A 1 172 ? -10.455 9.514 10.533 1.00 80.81 172 GLU A C 1
ATOM 1379 O O . GLU A 1 172 ? -9.956 9.573 11.654 1.00 80.81 172 GLU A O 1
ATOM 1384 N N . ARG A 1 173 ? -11.279 8.508 10.203 1.00 80.06 173 ARG A N 1
ATOM 1385 C CA . ARG A 1 173 ? -11.647 7.426 11.141 1.00 80.06 173 ARG A CA 1
ATOM 1386 C C . ARG A 1 173 ? -10.471 6.540 11.555 1.00 80.06 173 ARG A C 1
ATOM 1388 O O . ARG A 1 173 ? -10.522 5.953 12.639 1.00 80.06 173 ARG A O 1
ATOM 1395 N N . ILE A 1 174 ? -9.460 6.397 10.699 1.00 75.88 174 ILE A N 1
ATOM 1396 C CA . ILE A 1 174 ? -8.214 5.697 11.027 1.00 75.88 174 ILE A CA 1
ATOM 1397 C C . ILE A 1 174 ? -7.403 6.555 12.011 1.00 75.88 174 ILE A C 1
ATOM 1399 O O . ILE A 1 174 ? -7.035 6.059 13.073 1.00 75.88 174 ILE A O 1
ATOM 1403 N N . LEU A 1 175 ? -7.223 7.847 11.717 1.00 68.88 175 LEU A N 1
ATOM 1404 C CA . LEU A 1 175 ? -6.410 8.775 12.515 1.00 68.88 175 LEU A CA 1
ATOM 1405 C C . LEU A 1 175 ? -6.999 9.097 13.895 1.00 68.88 175 LEU A C 1
ATOM 1407 O O . LEU A 1 175 ? -6.259 9.116 14.876 1.00 68.88 175 LEU A O 1
ATOM 1411 N N . ILE A 1 176 ? -8.320 9.296 14.001 1.00 62.91 176 ILE A N 1
ATOM 1412 C CA . ILE A 1 176 ? -8.992 9.587 15.283 1.00 62.91 176 ILE A CA 1
ATOM 1413 C C . ILE A 1 176 ? -8.692 8.491 16.313 1.00 62.91 176 ILE A C 1
ATOM 1415 O O . ILE A 1 176 ? -8.558 8.788 17.496 1.00 62.91 176 ILE A O 1
ATOM 1419 N N . ARG A 1 177 ? -8.536 7.233 15.877 1.00 52.66 177 ARG A N 1
ATOM 1420 C CA . ARG A 1 177 ? -8.223 6.128 16.786 1.00 52.66 177 ARG A CA 1
ATOM 1421 C C . ARG A 1 177 ? -6.751 5.979 17.128 1.00 52.66 177 ARG A C 1
ATOM 1423 O O . ARG A 1 177 ? -6.464 5.644 18.269 1.00 52.66 177 ARG A O 1
ATOM 1430 N N . THR A 1 178 ? -5.841 6.284 16.205 1.00 51.75 178 THR A N 1
ATOM 1431 C CA . THR A 1 178 ? -4.408 6.337 16.527 1.00 51.75 178 THR A CA 1
ATOM 1432 C C . THR A 1 178 ? -4.152 7.323 17.668 1.00 51.75 178 THR A C 1
ATOM 1434 O O . THR A 1 178 ? -3.387 7.019 18.570 1.00 51.75 178 THR A O 1
ATOM 1437 N N . VAL A 1 179 ? -4.869 8.453 17.701 1.00 44.41 179 VAL A N 1
ATOM 1438 C CA . VAL A 1 179 ? -4.775 9.420 18.807 1.00 44.41 179 VAL A CA 1
ATOM 1439 C C . VAL A 1 179 ? -5.472 8.917 20.082 1.00 44.41 179 VAL A C 1
ATOM 1441 O O . VAL A 1 179 ? -4.961 9.148 21.173 1.00 44.41 179 VAL A O 1
ATOM 1444 N N . THR A 1 180 ? -6.593 8.186 19.994 1.00 38.12 180 THR A N 1
ATOM 1445 C CA . THR A 1 180 ? -7.255 7.648 21.204 1.00 38.12 180 THR A CA 1
ATOM 1446 C C . THR A 1 180 ? -6.568 6.423 21.810 1.00 38.12 180 THR A C 1
ATOM 1448 O O . THR A 1 180 ? -6.679 6.232 23.016 1.00 38.12 180 THR A O 1
ATOM 1451 N N . ASP A 1 181 ? -5.851 5.617 21.021 1.00 40.19 181 ASP A N 1
ATOM 1452 C CA . ASP A 1 181 ? -5.076 4.471 21.526 1.00 40.19 181 ASP A CA 1
ATOM 1453 C C . ASP A 1 181 ? -3.708 4.899 22.097 1.00 40.19 181 ASP A C 1
ATOM 1455 O O . ASP A 1 181 ? -3.077 4.127 22.818 1.00 40.19 181 ASP A O 1
ATOM 1459 N N . THR A 1 182 ? -3.267 6.144 21.862 1.00 41.88 182 THR A N 1
ATOM 1460 C CA . THR A 1 182 ? -2.027 6.682 22.443 1.00 41.88 182 THR A CA 1
ATOM 1461 C C . THR A 1 182 ? -2.136 8.095 23.019 1.00 41.88 182 THR A C 1
ATOM 1463 O O . THR A 1 182 ? -1.151 8.804 22.898 1.00 41.88 182 THR A O 1
ATOM 1466 N N . LEU A 1 183 ? -3.255 8.529 23.629 1.00 39.50 183 LEU A N 1
ATOM 1467 C CA . LEU A 1 183 ? -3.344 9.601 24.660 1.00 39.50 183 LEU A CA 1
ATOM 1468 C C . LEU A 1 183 ? -4.780 10.160 24.780 1.00 39.50 183 LEU A C 1
ATOM 1470 O O . LEU A 1 183 ? -5.186 11.047 24.033 1.00 39.50 183 LEU A O 1
ATOM 1474 N N . TRP A 1 184 ? -5.510 9.758 25.823 1.00 28.84 184 TRP A N 1
ATOM 1475 C CA . TRP A 1 184 ? -6.490 10.642 26.469 1.00 28.84 184 TRP A CA 1
ATOM 1476 C C . TRP A 1 184 ? -6.604 10.273 27.951 1.00 28.84 184 TRP A C 1
ATOM 1478 O O . TRP A 1 184 ? -7.413 9.422 28.321 1.00 28.84 184 TRP A O 1
ATOM 1488 N N . PRO A 1 185 ? -5.739 10.843 28.808 1.00 35.44 185 PRO A N 1
ATOM 1489 C CA . PRO A 1 185 ? -6.116 12.136 29.377 1.00 35.44 185 PRO A CA 1
ATOM 1490 C C . PRO A 1 185 ? -4.900 13.011 29.724 1.00 35.44 185 PRO A C 1
ATOM 1492 O O . PRO A 1 185 ? -4.315 12.822 30.783 1.00 35.44 185 PRO A O 1
ATOM 1495 N N . CYS A 1 186 ? -4.523 13.988 28.891 1.00 32.59 186 CYS A N 1
ATOM 1496 C CA . CYS A 1 186 ? -3.586 15.036 29.342 1.00 32.59 186 CYS A CA 1
ATOM 1497 C C . CYS A 1 186 ? -3.713 16.422 28.684 1.00 32.59 186 CYS A C 1
ATOM 1499 O O . CYS A 1 186 ? -2.993 17.313 29.110 1.00 32.59 186 CYS A O 1
ATOM 1501 N N . ILE A 1 187 ? -4.599 16.681 27.711 1.00 34.91 187 ILE A N 1
ATOM 1502 C CA . ILE A 1 187 ? -4.645 18.024 27.078 1.00 34.91 187 ILE A CA 1
ATOM 1503 C C . ILE A 1 187 ? -6.041 18.654 27.083 1.00 34.91 187 ILE A C 1
ATOM 1505 O O . ILE A 1 187 ? -6.432 19.315 26.135 1.00 34.91 187 ILE A O 1
ATOM 1509 N N . PHE A 1 188 ? -6.785 18.479 28.176 1.00 34.19 188 PHE A N 1
ATOM 1510 C CA . PHE A 1 188 ? -7.806 19.446 28.598 1.00 34.19 188 PHE A CA 1
ATOM 1511 C C . PHE A 1 188 ? -7.873 19.465 30.128 1.00 34.19 188 PHE A C 1
ATOM 1513 O O . PHE A 1 188 ? -8.767 18.890 30.739 1.00 34.19 188 PHE A O 1
ATOM 1520 N N . ASN A 1 189 ? -6.861 20.074 30.742 1.00 31.53 189 ASN A N 1
ATOM 1521 C CA . ASN A 1 189 ? -6.978 20.732 32.042 1.00 31.53 189 ASN A CA 1
ATOM 1522 C C . ASN A 1 189 ? -5.783 21.676 32.218 1.00 31.53 189 ASN A C 1
ATOM 1524 O O . ASN A 1 189 ? -4.752 21.290 32.764 1.00 31.53 189 ASN A O 1
ATOM 1528 N N . VAL A 1 190 ? -5.900 22.862 31.619 1.00 36.69 190 VAL A N 1
ATOM 1529 C CA . VAL A 1 190 ? -5.879 24.217 32.212 1.00 36.69 190 VAL A CA 1
ATOM 1530 C C . VAL A 1 190 ? -5.949 25.200 31.046 1.00 36.69 190 VAL A C 1
ATOM 1532 O O . VAL A 1 190 ? -5.145 25.048 30.101 1.00 36.69 190 VAL A O 1
#

Foldseek 3Di:
DVVVVVVVVVVVVVVVVVVVLVVPPLQALVNLLCVLCVLQDDPPDQQDPPGPDPVSLVVSLVSLVVCVVSVNCDPRNVVVLVVVLVVCVVVVPRVNSNVSSVSSVLSNLLVLLVVDAADDDPPDGDPLRVLVVVLSPDDVVCNVVSCLQQEVVNPHDHDPVNNVVRSVVSVVVSVVVVDVVPDPDDPPDD

Radius of gyration: 21.71 Å; chains: 1; bounding box: 51×40×70 Å

pLDDT: mean 79.46, std 15.16, range [28.84, 94.62]

Organism: Citrus clementina (NCBI:txid85681)

Sequence (190 aa):
MKDYEELATSVMNIVDRVVHKTHEKIESATDVLKAILKPVVHEEEEISWPPRDPEALKLMEKEIVQREQEGQLDEGFLAEVNAQLRQSKEDGDKPGLEAMLQKVLQLYASIKLSKKSYAKKGNEVLKAEQFLETIIKAPEEEWNKLLIDGLTVGKGEILPEEFYAVIKKRIERILIRTVTDTLWPCIFNV

Secondary structure (DSSP, 8-state):
-HHHHHHHHHHHHHHHHHHHHHHS----HHHHHHHHHTTT--TTS---SS-SSHHHHHHHHHHHHHHHHHT-SSHHHHHHHHHHHHHHHHH-S-HHHHHHHHHHHHHHHHHHHHTS---EETTEEPHHHHHHHHHHHS-GGGHHHHHHHHBGGGT-SB-HHHHHHHHHHHHHHHHHHHHHHS--SSSS--